Protein AF-A0A1G6H141-F1 (afdb_monomer)

Solvent-accessible surface area (backbone atoms only — not comparable to full-atom values): 16114 Å² total; per-residue (Å²): 116,76,71,64,59,60,69,76,68,76,70,90,87,82,76,88,84,85,77,74,58,66,67,58,55,52,52,52,53,50,49,52,52,52,53,50,53,52,50,52,51,52,53,52,51,52,50,52,50,53,44,48,54,51,50,50,53,52,52,52,52,51,50,38,50,51,52,29,52,49,34,51,51,55,53,47,53,57,47,52,53,50,53,54,53,63,71,52,74,77,84,78,87,72,47,73,64,60,56,50,51,53,53,48,53,54,48,52,37,53,48,48,35,53,52,29,50,53,55,49,55,70,71,45,81,55,79,48,71,53,41,37,52,45,51,52,50,53,49,49,45,50,48,35,55,71,64,76,77,47,77,60,49,73,63,55,57,51,52,48,52,55,44,48,54,49,42,51,50,53,51,49,50,47,54,73,62,50,53,74,64,56,60,46,47,69,53,49,54,56,51,51,52,50,51,53,50,52,50,48,49,65,74,48,59,89,57,73,97,48,73,66,60,58,55,51,51,53,52,52,51,60,51,53,52,54,50,54,58,50,52,57,64,56,66,77,62,77,88,76,76,80,66,58,60,68,50,52,53,52,49,54,50,54,42,56,77,68,67,44,61,67,58,46,57,70,65,60,40,58,68,60,53,51,56,50,69,75,71,111

Structure (mmCIF, N/CA/C/O backbone):
data_AF-A0A1G6H141-F1
#
_entry.id   AF-A0A1G6H141-F1
#
loop_
_atom_site.group_PDB
_atom_site.id
_atom_site.type_symbol
_atom_site.label_atom_id
_atom_site.label_alt_id
_atom_site.label_comp_id
_atom_site.label_asym_id
_atom_site.label_entity_id
_atom_site.label_seq_id
_atom_site.pdbx_PDB_ins_code
_atom_site.Cartn_x
_atom_site.Cartn_y
_atom_site.Cartn_z
_atom_site.occupancy
_atom_site.B_iso_or_equiv
_atom_site.auth_seq_id
_atom_site.auth_comp_id
_atom_site.auth_asym_id
_atom_site.auth_atom_id
_atom_site.pdbx_PDB_model_num
ATOM 1 N N . MET A 1 1 ? 53.352 -0.473 -18.093 1.00 44.44 1 MET A N 1
ATOM 2 C CA . MET A 1 1 ? 51.917 -0.162 -18.297 1.00 44.44 1 MET A CA 1
ATOM 3 C C . MET A 1 1 ? 51.711 1.178 -19.015 1.00 44.44 1 MET A C 1
ATOM 5 O O . MET A 1 1 ? 50.937 1.206 -19.956 1.00 44.44 1 MET A O 1
ATOM 9 N N . LEU A 1 2 ? 52.460 2.244 -18.687 1.00 38.25 2 LEU A N 1
ATOM 10 C CA . LEU A 1 2 ? 52.405 3.526 -19.423 1.00 38.25 2 LEU A CA 1
ATOM 11 C C . LEU A 1 2 ? 53.049 3.501 -20.831 1.00 38.25 2 LEU A C 1
ATOM 13 O O . LEU A 1 2 ? 52.582 4.207 -21.711 1.00 38.25 2 LEU A O 1
ATOM 17 N N . GLN A 1 3 ? 54.033 2.631 -21.094 1.00 45.44 3 GLN A N 1
ATOM 18 C CA . GLN A 1 3 ? 54.637 2.472 -22.434 1.00 45.44 3 GLN A CA 1
ATOM 19 C C . GLN A 1 3 ? 53.830 1.592 -23.410 1.00 45.44 3 GLN A C 1
ATOM 21 O O . GLN A 1 3 ? 54.098 1.590 -24.606 1.00 45.44 3 GLN A O 1
ATOM 26 N N . PHE A 1 4 ? 52.824 0.853 -22.928 1.00 44.19 4 PHE A N 1
ATOM 27 C CA . PHE A 1 4 ? 51.954 0.053 -23.806 1.00 44.19 4 PHE A CA 1
ATOM 28 C C . PHE A 1 4 ? 50.814 0.897 -24.402 1.00 44.19 4 PHE A C 1
ATOM 30 O O . PHE A 1 4 ? 50.264 0.554 -25.441 1.00 44.19 4 PHE A O 1
ATOM 37 N N . ILE A 1 5 ? 50.498 2.036 -23.773 1.00 49.84 5 ILE A N 1
ATOM 38 C CA . ILE A 1 5 ? 49.506 3.005 -24.260 1.00 49.84 5 ILE A CA 1
ATOM 39 C C . ILE A 1 5 ? 50.104 3.889 -25.367 1.00 49.84 5 ILE A C 1
ATOM 41 O O . ILE A 1 5 ? 49.394 4.255 -26.299 1.00 49.84 5 ILE A O 1
ATOM 45 N N . SER A 1 6 ? 51.413 4.167 -25.335 1.00 48.19 6 SER A N 1
ATOM 46 C CA . SER A 1 6 ? 52.086 4.946 -26.385 1.00 48.19 6 SER A CA 1
ATOM 47 C C . SER A 1 6 ? 52.204 4.199 -27.718 1.00 48.19 6 SER A C 1
ATOM 49 O O . SER A 1 6 ? 52.155 4.833 -28.764 1.00 48.19 6 SER A O 1
ATOM 51 N N . TYR A 1 7 ? 52.273 2.862 -27.713 1.00 49.44 7 TYR A N 1
ATOM 52 C CA . TYR A 1 7 ? 52.405 2.078 -28.951 1.00 49.44 7 TYR A CA 1
ATOM 53 C C . TYR A 1 7 ? 51.081 1.892 -29.718 1.00 49.44 7 TYR A C 1
ATOM 55 O O . TYR A 1 7 ? 51.088 1.516 -30.883 1.00 49.44 7 TYR A O 1
ATOM 63 N N . ILE A 1 8 ? 49.933 2.193 -29.098 1.00 52.34 8 ILE A N 1
ATOM 64 C CA . ILE A 1 8 ? 48.620 2.164 -29.771 1.00 52.34 8 ILE A CA 1
ATOM 65 C C . ILE A 1 8 ? 48.344 3.477 -30.539 1.00 52.34 8 ILE A C 1
ATOM 67 O O . ILE A 1 8 ? 47.420 3.532 -31.347 1.00 52.34 8 ILE A O 1
ATOM 71 N N . PHE A 1 9 ? 49.159 4.524 -30.346 1.00 53.06 9 PHE A N 1
ATOM 72 C CA . PHE A 1 9 ? 48.907 5.863 -30.897 1.00 53.06 9 PHE A CA 1
ATOM 73 C C . PHE A 1 9 ? 49.791 6.289 -32.078 1.00 53.06 9 PHE A C 1
ATOM 75 O O . PHE A 1 9 ? 49.537 7.344 -32.658 1.00 53.06 9 PHE A O 1
ATOM 82 N N . GLU A 1 10 ? 50.770 5.487 -32.494 1.00 47.84 10 GLU A N 1
ATOM 83 C CA . GLU A 1 10 ? 51.600 5.796 -33.666 1.00 47.84 10 GLU A CA 1
ATOM 84 C C . GLU A 1 10 ? 51.116 5.036 -34.908 1.00 47.84 10 GLU A C 1
ATOM 86 O O . GLU A 1 10 ? 51.712 4.055 -35.344 1.00 47.84 10 GLU A O 1
ATOM 91 N N . PHE A 1 11 ? 50.019 5.511 -35.506 1.00 50.19 11 PHE A N 1
ATOM 92 C CA . PHE A 1 11 ? 49.675 5.176 -36.891 1.00 50.19 11 PHE A CA 1
ATOM 93 C C . PHE A 1 11 ? 50.117 6.319 -37.815 1.00 50.19 11 PHE A C 1
ATOM 95 O O . PHE A 1 11 ? 49.723 7.466 -37.584 1.00 50.19 11 PHE A O 1
ATOM 102 N N . PRO A 1 12 ? 50.907 6.052 -38.871 1.00 48.53 12 PRO A N 1
ATOM 1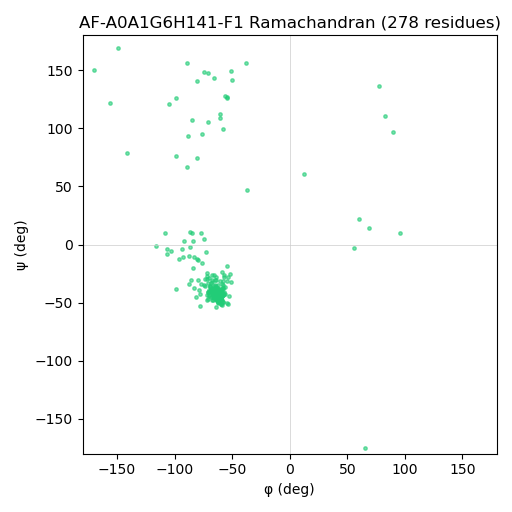03 C CA . PRO A 1 12 ? 51.323 7.086 -39.805 1.00 48.53 12 PRO A CA 1
ATOM 104 C C . PRO A 1 12 ? 50.125 7.521 -40.659 1.00 48.53 12 PRO A C 1
ATOM 106 O O . PRO A 1 12 ? 49.672 6.819 -41.562 1.00 48.53 12 PRO A O 1
ATOM 109 N N . VAL A 1 13 ? 49.606 8.707 -40.346 1.00 56.69 13 VAL A N 1
ATOM 110 C CA . VAL A 1 13 ? 48.572 9.426 -41.095 1.00 56.69 13 VAL A CA 1
ATOM 111 C C . VAL A 1 13 ? 49.219 10.039 -42.330 1.00 56.69 13 VAL A C 1
ATOM 113 O O . VAL A 1 13 ? 49.773 11.125 -42.241 1.00 56.69 13 VAL A O 1
ATOM 116 N N . ASN A 1 14 ? 49.160 9.368 -43.479 1.00 52.09 14 ASN A N 1
ATOM 117 C CA . ASN A 1 14 ? 49.540 9.977 -44.756 1.00 52.09 14 ASN A CA 1
ATOM 118 C C . ASN A 1 14 ? 48.601 9.536 -45.890 1.00 52.09 14 ASN A C 1
ATOM 120 O O . ASN A 1 14 ? 48.944 8.697 -46.716 1.00 52.09 14 ASN A O 1
ATOM 124 N N . SER A 1 15 ? 47.421 10.159 -45.947 1.00 53.12 15 SER A N 1
ATOM 125 C CA . SER A 1 15 ? 46.713 10.457 -47.201 1.00 53.12 15 SER A CA 1
ATOM 126 C C . SER A 1 15 ? 45.762 11.646 -46.973 1.00 53.12 15 SER A C 1
ATOM 128 O O . SER A 1 15 ? 44.906 11.567 -46.084 1.00 53.12 15 SER A O 1
ATOM 130 N N . PRO A 1 16 ? 45.899 12.759 -47.717 1.00 56.47 16 PRO A N 1
ATOM 131 C CA . PRO A 1 16 ? 45.077 13.944 -47.530 1.00 56.47 16 PRO A CA 1
ATOM 132 C C . PRO A 1 16 ? 43.715 13.771 -48.212 1.00 56.47 16 PRO A C 1
ATOM 134 O O . PRO A 1 16 ? 43.624 13.271 -49.329 1.00 56.47 16 PRO A O 1
ATOM 137 N N . SER A 1 17 ? 42.678 14.264 -47.536 1.00 57.44 17 SER A N 1
ATOM 138 C CA . SER A 1 17 ? 41.251 14.274 -47.893 1.00 57.44 17 SER A CA 1
ATOM 139 C C . SER A 1 17 ? 40.459 12.988 -47.581 1.00 57.44 17 SER A C 1
ATOM 141 O O . SER A 1 17 ? 40.594 11.960 -48.230 1.00 57.44 17 SER A O 1
ATOM 143 N N . SER A 1 18 ? 39.565 13.115 -46.588 1.00 56.81 18 SER A N 1
ATOM 144 C CA . SER A 1 18 ? 38.410 12.254 -46.247 1.00 56.81 18 SER A CA 1
ATOM 145 C C . SER A 1 18 ? 38.517 11.146 -45.182 1.00 56.81 18 SER A C 1
ATOM 147 O O . SER A 1 18 ? 37.537 10.440 -44.966 1.00 56.81 18 SER A O 1
ATOM 149 N N . ASN A 1 19 ? 39.594 11.059 -44.395 1.00 57.06 19 ASN A N 1
ATOM 150 C CA . ASN A 1 19 ? 39.622 10.147 -43.240 1.00 57.06 19 ASN A CA 1
ATOM 151 C C . ASN A 1 19 ? 39.062 10.829 -41.984 1.00 57.06 19 ASN A C 1
ATOM 153 O O . ASN A 1 19 ? 39.793 11.497 -41.251 1.00 57.06 19 ASN A O 1
ATOM 157 N N . ILE A 1 20 ? 37.765 10.657 -41.713 1.00 64.38 20 ILE A N 1
ATOM 158 C CA . ILE A 1 20 ? 37.239 10.882 -40.358 1.00 64.38 20 ILE A CA 1
ATOM 159 C C . ILE A 1 20 ? 38.074 9.997 -39.414 1.00 64.38 20 ILE A C 1
ATOM 161 O O . ILE A 1 20 ? 38.194 8.799 -39.686 1.00 64.38 20 ILE A O 1
ATOM 165 N N . PRO A 1 21 ? 38.672 10.527 -38.327 1.00 78.31 21 PRO A N 1
ATOM 166 C CA . PRO A 1 21 ? 39.444 9.703 -37.409 1.00 78.31 21 PRO A CA 1
ATOM 167 C C . PRO A 1 21 ? 38.517 8.640 -36.820 1.00 78.31 21 PRO A C 1
ATOM 169 O O . PRO A 1 21 ? 37.608 8.964 -36.059 1.00 78.31 21 PRO A O 1
ATOM 172 N N . TRP A 1 22 ? 38.730 7.368 -37.157 1.00 71.94 22 TRP A N 1
ATOM 173 C CA . TRP A 1 22 ? 37.923 6.247 -36.655 1.00 71.94 22 TRP A CA 1
ATOM 174 C C . TRP A 1 22 ? 37.834 6.219 -35.121 1.00 71.94 22 TRP A C 1
ATOM 176 O O . TRP A 1 22 ? 36.825 5.807 -34.554 1.00 71.94 22 TRP A O 1
ATOM 186 N N . VAL A 1 23 ? 38.856 6.758 -34.451 1.00 76.81 23 VAL A N 1
ATOM 187 C CA . VAL A 1 23 ? 38.893 6.990 -33.000 1.00 76.81 23 VAL A CA 1
ATOM 188 C C . VAL A 1 23 ? 37.760 7.916 -32.534 1.00 76.81 23 VAL A C 1
ATOM 190 O O . VAL A 1 23 ? 37.111 7.631 -31.529 1.00 76.81 23 VAL A O 1
ATOM 193 N N . ALA A 1 24 ? 37.475 8.994 -33.270 1.00 79.25 24 ALA A N 1
ATOM 194 C CA . ALA A 1 24 ? 36.392 9.920 -32.946 1.00 79.25 24 ALA A CA 1
ATOM 195 C C . ALA A 1 24 ? 35.018 9.251 -33.102 1.00 79.25 24 ALA A C 1
ATOM 197 O O . ALA A 1 24 ? 34.151 9.420 -32.247 1.00 79.25 24 ALA A O 1
ATOM 198 N N . VAL A 1 25 ? 34.840 8.431 -34.144 1.00 75.69 25 VAL A N 1
ATOM 199 C CA . VAL A 1 25 ? 33.607 7.652 -34.350 1.00 75.69 25 VAL A CA 1
ATOM 200 C C . VAL A 1 25 ? 33.402 6.659 -33.203 1.00 75.69 25 VAL A C 1
ATOM 202 O O . VAL A 1 25 ? 32.319 6.611 -32.621 1.00 75.69 25 VAL A O 1
ATOM 205 N N . GLY A 1 26 ? 34.451 5.928 -32.813 1.00 76.06 26 GLY A N 1
ATOM 206 C CA . GLY A 1 26 ? 34.404 5.005 -31.678 1.00 76.06 26 GLY A CA 1
ATOM 207 C C . GLY A 1 26 ? 34.037 5.694 -30.359 1.00 76.06 26 GLY A C 1
ATOM 208 O O . GLY A 1 26 ? 33.193 5.192 -29.617 1.00 76.06 26 GLY A O 1
ATOM 209 N N . ALA A 1 27 ? 34.603 6.875 -30.093 1.00 83.50 27 ALA A N 1
ATOM 210 C CA . ALA A 1 27 ? 34.290 7.660 -28.899 1.00 83.50 27 ALA A CA 1
ATOM 211 C C . ALA A 1 27 ? 32.825 8.131 -28.868 1.00 83.50 27 ALA A C 1
ATOM 213 O O . ALA A 1 27 ? 32.175 8.048 -27.825 1.00 83.50 27 ALA A O 1
ATOM 214 N N . ILE A 1 28 ? 32.280 8.572 -30.008 1.00 80.06 28 ILE A N 1
ATOM 215 C CA . ILE A 1 28 ? 30.872 8.982 -30.124 1.00 80.06 28 ILE A CA 1
ATOM 216 C C . ILE A 1 28 ? 29.942 7.792 -29.865 1.00 80.06 28 ILE A C 1
ATOM 218 O O . ILE A 1 28 ? 28.994 7.909 -29.088 1.00 80.06 28 ILE A O 1
ATOM 222 N N . VAL A 1 29 ? 30.228 6.631 -30.462 1.00 76.12 29 VAL A N 1
ATOM 223 C CA . VAL A 1 29 ? 29.433 5.411 -30.252 1.00 76.12 29 VAL A CA 1
ATOM 224 C C . VAL A 1 29 ? 29.466 4.988 -28.782 1.00 76.12 29 VAL A C 1
ATOM 226 O O . VAL A 1 29 ? 28.413 4.736 -28.193 1.00 76.12 29 VAL A O 1
ATOM 229 N N . ALA A 1 30 ? 30.646 4.976 -28.157 1.00 79.62 30 ALA A N 1
ATOM 230 C CA . ALA A 1 30 ? 30.786 4.658 -26.738 1.00 79.62 30 ALA A CA 1
ATOM 231 C C . ALA A 1 30 ? 30.002 5.636 -25.843 1.00 79.62 30 ALA A C 1
ATOM 233 O O . ALA A 1 30 ? 29.320 5.203 -24.913 1.00 79.62 30 ALA A O 1
ATOM 234 N N . ALA A 1 31 ? 30.033 6.937 -26.151 1.00 84.56 31 ALA A N 1
ATOM 235 C CA . ALA A 1 31 ? 29.277 7.951 -25.419 1.00 84.56 31 ALA A CA 1
ATOM 236 C C . ALA A 1 31 ? 27.756 7.744 -25.533 1.00 84.56 31 ALA A C 1
ATOM 238 O O . ALA A 1 31 ? 27.049 7.854 -24.532 1.00 84.56 31 ALA A O 1
ATOM 239 N N . ILE A 1 32 ? 27.246 7.384 -26.717 1.00 78.44 32 ILE A N 1
ATOM 240 C CA . ILE A 1 32 ? 25.819 7.085 -26.929 1.00 78.44 32 ILE A CA 1
ATOM 241 C C . ILE A 1 32 ? 25.393 5.847 -26.129 1.00 78.44 32 ILE A C 1
ATOM 243 O O . ILE A 1 32 ? 24.333 5.851 -25.495 1.00 78.44 32 ILE A O 1
ATOM 247 N N . ILE A 1 33 ? 26.221 4.798 -26.115 1.00 78.75 33 ILE A N 1
ATOM 248 C CA . ILE A 1 33 ? 25.964 3.588 -25.321 1.00 78.75 33 ILE A CA 1
ATOM 249 C C . ILE A 1 33 ? 25.927 3.937 -23.830 1.00 78.75 33 ILE A C 1
ATOM 251 O O . ILE A 1 33 ? 24.962 3.597 -23.145 1.00 78.75 33 ILE A O 1
ATOM 255 N N . ALA A 1 34 ? 26.932 4.666 -23.336 1.00 83.44 34 ALA A N 1
ATOM 256 C CA . ALA A 1 34 ? 27.000 5.092 -21.941 1.00 83.44 34 ALA A CA 1
ATOM 257 C C . ALA A 1 34 ? 25.786 5.950 -21.541 1.00 83.44 34 ALA A C 1
ATOM 259 O O . ALA A 1 34 ? 25.165 5.694 -20.509 1.00 83.44 34 ALA A O 1
ATOM 260 N N . ALA A 1 35 ? 25.389 6.908 -22.386 1.00 81.94 35 ALA A N 1
ATOM 261 C CA . ALA A 1 35 ? 24.204 7.736 -22.169 1.00 81.94 35 ALA A CA 1
ATOM 262 C C . ALA A 1 35 ? 22.914 6.899 -22.124 1.00 81.94 35 ALA A C 1
ATOM 264 O O . ALA A 1 35 ? 22.051 7.131 -21.276 1.00 81.94 35 ALA A O 1
ATOM 265 N N . THR A 1 36 ? 22.799 5.884 -22.985 1.00 76.88 36 THR A N 1
ATOM 266 C CA . THR A 1 36 ? 21.641 4.978 -23.007 1.00 76.88 36 THR A CA 1
ATOM 267 C C . THR A 1 36 ? 21.558 4.145 -21.727 1.00 76.88 36 THR A C 1
ATOM 269 O O . THR A 1 36 ? 20.489 4.044 -21.123 1.00 76.88 36 THR A O 1
ATOM 272 N N . ILE A 1 37 ? 22.685 3.593 -21.266 1.00 80.50 37 ILE A N 1
ATOM 273 C CA . ILE A 1 37 ? 22.755 2.828 -20.011 1.00 80.50 37 ILE A CA 1
ATOM 274 C C . ILE A 1 37 ? 22.401 3.717 -18.810 1.00 80.50 37 ILE A C 1
ATOM 276 O O . ILE A 1 37 ? 21.625 3.303 -17.942 1.00 80.50 37 ILE A O 1
ATOM 280 N N . ALA A 1 38 ? 22.923 4.946 -18.770 1.00 86.50 38 ALA A N 1
ATOM 281 C CA . ALA A 1 38 ? 22.611 5.911 -17.719 1.00 86.50 38 ALA A CA 1
ATOM 282 C C . ALA A 1 38 ? 21.113 6.254 -17.696 1.00 86.50 38 ALA A C 1
ATOM 284 O O . ALA A 1 38 ? 20.488 6.242 -16.634 1.00 86.50 38 ALA A O 1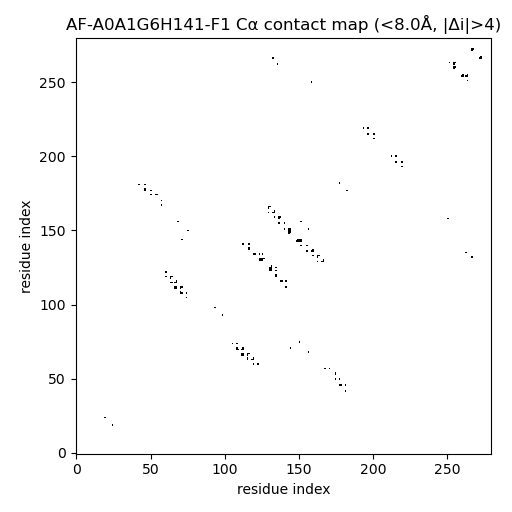
ATOM 285 N N . PHE A 1 39 ? 20.510 6.476 -18.867 1.00 81.00 39 PHE A N 1
ATOM 286 C CA . PHE A 1 39 ? 19.079 6.747 -18.990 1.00 81.00 39 PHE A CA 1
ATOM 287 C C . PHE A 1 39 ? 18.218 5.575 -18.500 1.00 81.00 39 PHE A C 1
ATOM 289 O O . PHE A 1 39 ? 17.290 5.779 -17.716 1.00 81.00 39 PHE A O 1
ATOM 296 N N . ILE A 1 40 ? 18.541 4.339 -18.899 1.00 79.50 40 ILE A N 1
ATOM 297 C CA . ILE A 1 40 ? 17.826 3.139 -18.433 1.00 79.50 40 ILE A CA 1
ATOM 298 C C . ILE A 1 40 ? 17.924 3.023 -16.911 1.00 79.50 40 ILE A C 1
ATOM 300 O O . ILE A 1 40 ? 16.905 2.842 -16.245 1.00 79.50 40 ILE A O 1
ATOM 304 N N . THR A 1 41 ? 19.127 3.181 -16.354 1.00 82.00 41 THR A N 1
ATOM 305 C CA . THR A 1 41 ? 19.358 3.119 -14.904 1.00 82.00 41 THR A CA 1
ATOM 306 C C . THR A 1 41 ? 18.530 4.171 -14.164 1.00 82.00 41 THR A C 1
ATOM 308 O O . THR A 1 41 ? 17.890 3.853 -13.160 1.00 82.00 41 THR A O 1
ATOM 311 N N . MET A 1 42 ? 18.465 5.401 -14.682 1.00 85.19 42 MET A N 1
ATOM 312 C CA . MET A 1 42 ? 17.662 6.481 -14.103 1.00 85.19 42 MET A CA 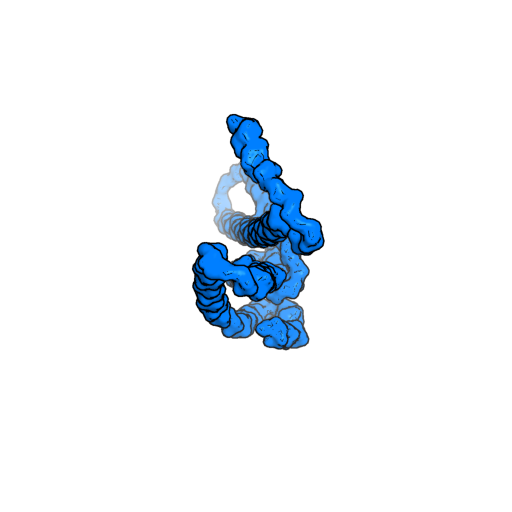1
ATOM 313 C C . MET A 1 42 ? 16.166 6.143 -14.104 1.00 85.19 42 MET A C 1
ATOM 315 O O . MET A 1 42 ? 15.497 6.295 -13.080 1.00 85.19 42 MET A O 1
ATOM 319 N N . VAL A 1 43 ? 15.638 5.651 -15.230 1.00 81.25 43 VAL A N 1
ATOM 320 C CA . VAL A 1 43 ? 14.226 5.254 -15.351 1.00 81.25 43 VAL A CA 1
ATOM 321 C C . VAL A 1 43 ? 13.897 4.112 -14.390 1.00 81.25 43 VAL A C 1
ATOM 323 O O . VAL A 1 43 ? 12.905 4.192 -13.670 1.00 81.25 43 VAL A O 1
ATOM 326 N N . VAL A 1 44 ? 14.740 3.077 -14.331 1.00 79.12 44 VAL A N 1
ATOM 327 C CA . VAL A 1 44 ? 14.554 1.934 -13.422 1.00 79.12 44 VAL A CA 1
ATOM 328 C C . VAL A 1 44 ? 14.589 2.382 -11.964 1.00 79.12 44 VAL A C 1
ATOM 330 O O . VAL A 1 44 ? 13.726 1.986 -11.183 1.00 79.12 44 VAL A O 1
ATOM 333 N N . THR A 1 45 ? 15.543 3.241 -11.601 1.00 83.69 45 THR A N 1
ATOM 334 C CA . THR A 1 45 ? 15.666 3.771 -10.236 1.00 83.69 45 THR A CA 1
ATOM 335 C C . THR A 1 45 ? 14.414 4.540 -9.838 1.00 83.69 45 THR A C 1
ATOM 337 O O . THR A 1 45 ? 13.847 4.279 -8.779 1.00 83.69 45 THR A O 1
ATOM 340 N N . LYS A 1 46 ? 13.928 5.425 -10.718 1.00 85.94 46 LYS A N 1
ATOM 341 C CA . LYS A 1 46 ? 12.700 6.185 -10.480 1.00 85.94 46 LYS A CA 1
ATOM 342 C C . LYS A 1 46 ? 11.500 5.260 -10.250 1.00 85.94 46 LYS A C 1
ATOM 344 O O . LYS A 1 46 ? 10.773 5.447 -9.279 1.00 85.94 46 LYS A O 1
ATOM 349 N N . GLU A 1 47 ? 11.289 4.268 -11.115 1.00 82.25 47 GLU A N 1
ATOM 350 C CA . GLU A 1 47 ? 10.153 3.340 -10.992 1.00 82.25 47 GLU A CA 1
ATOM 351 C C . GLU A 1 47 ? 10.239 2.481 -9.730 1.00 82.25 47 GLU A C 1
ATOM 353 O O . GLU A 1 47 ? 9.228 2.274 -9.059 1.00 82.25 47 GLU A O 1
ATOM 358 N N . ASN A 1 48 ? 11.441 2.023 -9.368 1.00 82.50 48 ASN A N 1
ATOM 359 C CA . ASN A 1 48 ? 11.652 1.280 -8.132 1.00 82.50 48 ASN A CA 1
ATOM 360 C C . ASN A 1 48 ? 11.273 2.133 -6.913 1.00 82.50 48 ASN A C 1
ATOM 362 O O . ASN A 1 48 ? 10.501 1.682 -6.069 1.00 82.50 48 ASN A O 1
ATOM 366 N N . SER A 1 49 ? 11.722 3.390 -6.863 1.00 86.06 49 SER A N 1
ATOM 367 C CA . SER A 1 49 ? 11.347 4.317 -5.793 1.00 86.06 49 SER A CA 1
ATOM 368 C C . SER A 1 49 ? 9.837 4.573 -5.754 1.00 86.06 49 SER A C 1
ATOM 370 O O . SER A 1 49 ? 9.235 4.474 -4.690 1.00 86.06 49 SER A O 1
ATOM 372 N N . VAL A 1 50 ? 9.184 4.830 -6.895 1.00 86.44 50 VAL A N 1
ATOM 373 C CA . VAL A 1 50 ? 7.720 5.028 -6.952 1.00 86.44 50 VAL A CA 1
ATOM 374 C C . VAL A 1 50 ? 6.964 3.785 -6.477 1.00 86.44 50 VAL A C 1
ATOM 376 O O . VAL A 1 50 ? 5.997 3.901 -5.721 1.00 86.44 50 VAL A O 1
ATOM 379 N N . SER A 1 51 ? 7.402 2.591 -6.881 1.00 84.31 51 SER A N 1
ATOM 380 C CA . SER A 1 51 ? 6.818 1.331 -6.420 1.00 84.31 51 SER A CA 1
ATOM 381 C C . SER A 1 51 ? 6.982 1.158 -4.908 1.00 84.31 51 SER A C 1
ATOM 383 O O . SER A 1 51 ? 6.017 0.795 -4.238 1.00 84.31 51 SER A O 1
ATOM 385 N N . GLN A 1 52 ? 8.161 1.464 -4.358 1.00 87.00 52 GLN A N 1
ATOM 386 C CA . GLN A 1 52 ? 8.413 1.428 -2.913 1.00 87.00 52 GLN A CA 1
ATOM 387 C C . GLN A 1 52 ? 7.522 2.418 -2.157 1.00 87.00 52 GLN A C 1
ATOM 389 O O . GLN A 1 52 ? 6.880 2.025 -1.189 1.00 87.00 52 GLN A O 1
ATOM 394 N N . PHE A 1 53 ? 7.382 3.661 -2.632 1.00 90.19 53 PHE A N 1
ATOM 395 C CA . PHE A 1 53 ? 6.479 4.638 -2.014 1.00 90.19 53 PHE A CA 1
ATOM 396 C C . PHE A 1 53 ? 5.027 4.150 -1.988 1.00 90.19 53 PHE A C 1
ATOM 398 O O . PHE A 1 53 ? 4.340 4.308 -0.982 1.00 90.19 53 PHE A O 1
ATOM 405 N N . ARG A 1 54 ? 4.555 3.507 -3.064 1.00 87.38 54 ARG A N 1
ATOM 406 C CA . ARG A 1 54 ? 3.199 2.935 -3.110 1.00 87.38 54 ARG A CA 1
ATOM 407 C C . ARG A 1 54 ? 3.033 1.742 -2.175 1.00 87.38 54 ARG A C 1
ATOM 409 O O . ARG A 1 54 ? 1.988 1.617 -1.546 1.00 87.38 54 ARG A O 1
ATOM 416 N N . GLN A 1 55 ? 4.033 0.869 -2.089 1.00 87.50 55 GLN A N 1
ATOM 417 C CA . GLN A 1 55 ? 4.014 -0.264 -1.163 1.00 87.50 55 GLN A CA 1
ATOM 418 C C . GLN A 1 55 ? 4.026 0.208 0.292 1.00 87.50 55 GLN A C 1
ATOM 420 O O . GLN A 1 55 ? 3.240 -0.297 1.087 1.00 87.50 55 GLN A O 1
ATOM 425 N N . ASN A 1 56 ? 4.837 1.216 0.617 1.00 93.50 56 ASN A N 1
ATOM 426 C CA . ASN A 1 56 ? 4.855 1.834 1.941 1.00 93.50 56 ASN A CA 1
ATOM 427 C C . ASN A 1 56 ? 3.494 2.451 2.269 1.00 93.50 56 ASN A C 1
ATOM 429 O O . ASN A 1 56 ? 2.916 2.108 3.291 1.00 93.50 56 ASN A O 1
ATOM 433 N N . TRP A 1 57 ? 2.916 3.239 1.357 1.00 93.06 57 TRP A N 1
ATOM 434 C CA . TRP A 1 57 ? 1.570 3.791 1.542 1.00 93.06 57 TRP A CA 1
ATOM 435 C C . TRP A 1 57 ? 0.505 2.697 1.763 1.00 93.06 57 TRP A C 1
ATOM 437 O O . TRP A 1 57 ? -0.317 2.827 2.667 1.00 93.06 57 TRP A O 1
ATOM 447 N N . ILE A 1 58 ? 0.542 1.589 1.004 1.00 90.00 58 ILE A N 1
ATOM 448 C CA . ILE A 1 58 ? -0.348 0.427 1.210 1.00 90.00 58 ILE A CA 1
ATOM 449 C C . ILE A 1 58 ? -0.160 -0.179 2.606 1.00 90.00 58 ILE A C 1
ATOM 451 O O . ILE A 1 58 ? -1.145 -0.493 3.278 1.00 90.00 58 ILE A O 1
ATOM 455 N N . ASN A 1 59 ? 1.091 -0.395 3.017 1.00 92.81 59 ASN A N 1
ATOM 456 C CA . ASN A 1 59 ? 1.414 -1.033 4.289 1.00 92.81 59 ASN A CA 1
ATOM 457 C C . ASN A 1 59 ? 0.965 -0.162 5.462 1.00 92.81 59 ASN A C 1
ATOM 459 O O . ASN A 1 59 ? 0.276 -0.657 6.348 1.00 92.81 59 ASN A O 1
ATOM 463 N N . GLU A 1 60 ? 1.262 1.133 5.412 1.00 95.12 60 GLU A N 1
ATOM 464 C CA . GLU A 1 60 ? 0.839 2.085 6.432 1.00 95.12 60 GLU A CA 1
ATOM 465 C C . GLU A 1 60 ? -0.690 2.221 6.493 1.00 95.12 60 GLU A C 1
ATOM 467 O O . GLU A 1 60 ? -1.255 2.306 7.578 1.00 95.12 60 GLU A O 1
ATOM 472 N N . LEU A 1 61 ? -1.386 2.227 5.347 1.00 93.88 61 LEU A N 1
ATOM 473 C CA . LEU A 1 61 ? -2.853 2.251 5.322 1.00 93.88 61 LEU A CA 1
ATOM 474 C C . LEU A 1 61 ? -3.442 0.985 5.959 1.00 93.88 61 LEU A C 1
ATOM 476 O O . LEU A 1 61 ? -4.412 1.060 6.712 1.00 93.88 61 LEU A O 1
ATOM 480 N N . ARG A 1 62 ? -2.863 -0.186 5.663 1.00 92.69 62 ARG A N 1
ATOM 481 C CA . A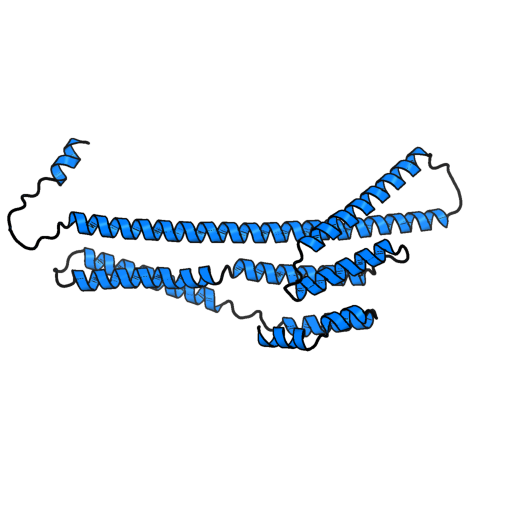RG A 1 62 ? -3.291 -1.457 6.259 1.00 92.69 62 ARG A CA 1
ATOM 482 C C . ARG A 1 62 ? -3.078 -1.456 7.770 1.00 92.69 62 ARG A C 1
ATOM 484 O O . ARG A 1 62 ? -3.953 -1.921 8.493 1.00 92.69 62 ARG A O 1
ATOM 491 N N . GLU A 1 63 ? -1.937 -0.957 8.227 1.00 95.44 63 GLU A N 1
ATOM 492 C CA . GLU A 1 63 ? -1.605 -0.862 9.646 1.00 95.44 63 GLU A CA 1
ATOM 493 C C . GLU A 1 63 ? -2.552 0.087 10.386 1.00 95.44 63 GLU A C 1
ATOM 495 O O . GLU A 1 63 ? -3.138 -0.304 11.395 1.00 95.44 63 GLU A O 1
ATOM 500 N N . ASP A 1 64 ? -2.793 1.285 9.848 1.00 95.44 64 ASP A N 1
ATOM 501 C CA . ASP A 1 64 ? -3.708 2.245 10.468 1.00 95.44 64 ASP A CA 1
ATOM 502 C C . ASP A 1 64 ? -5.136 1.693 10.564 1.00 95.44 64 ASP A C 1
ATOM 504 O O . ASP A 1 64 ? -5.774 1.832 11.607 1.00 95.44 64 ASP A O 1
ATOM 508 N N . ILE A 1 65 ? -5.634 1.014 9.521 1.00 93.31 65 ILE A N 1
ATOM 509 C CA . ILE A 1 65 ? -6.971 0.402 9.555 1.00 93.31 65 ILE A CA 1
ATOM 510 C C . ILE A 1 65 ? -7.019 -0.778 10.530 1.00 93.31 65 ILE A C 1
ATOM 512 O O . ILE A 1 65 ? -8.009 -0.933 11.241 1.00 93.31 65 ILE A O 1
ATOM 516 N N . ALA A 1 66 ? -5.967 -1.596 10.610 1.00 93.12 66 ALA A N 1
ATOM 517 C CA . ALA A 1 66 ? -5.911 -2.695 11.570 1.00 93.12 66 ALA A CA 1
ATOM 518 C C . ALA A 1 66 ? -5.963 -2.181 13.017 1.00 93.12 66 ALA A C 1
ATOM 520 O O . ALA A 1 66 ? -6.732 -2.713 13.816 1.00 93.12 66 ALA A O 1
ATOM 521 N N . ILE A 1 67 ? -5.203 -1.124 13.334 1.00 94.25 67 ILE A N 1
ATOM 522 C CA . ILE A 1 67 ? -5.214 -0.478 14.656 1.00 94.25 67 ILE A CA 1
ATOM 523 C C . ILE A 1 67 ? -6.566 0.194 14.924 1.00 94.25 67 ILE A C 1
ATOM 525 O O . ILE A 1 67 ? -7.081 0.109 16.038 1.00 94.25 67 ILE A O 1
ATOM 529 N N . PHE A 1 68 ? -7.166 0.836 13.920 1.00 93.88 68 PHE A N 1
ATOM 530 C CA . PHE A 1 68 ? -8.496 1.435 14.033 1.00 93.88 68 PHE A CA 1
ATOM 531 C C . PHE A 1 68 ? -9.557 0.381 14.383 1.00 93.88 68 PHE A C 1
ATOM 533 O O . PHE A 1 68 ? -10.281 0.536 15.365 1.00 93.88 68 PHE A O 1
ATOM 540 N N . ILE A 1 69 ? -9.602 -0.726 13.635 1.00 91.06 69 ILE A N 1
ATOM 541 C CA . ILE A 1 69 ? -10.546 -1.829 13.865 1.00 91.06 69 ILE A CA 1
ATOM 542 C C . ILE A 1 69 ? -10.304 -2.479 15.230 1.00 91.06 69 ILE A C 1
ATOM 544 O O . ILE A 1 69 ? -11.257 -2.696 15.977 1.00 91.06 69 ILE A O 1
ATOM 548 N N . SER A 1 70 ? -9.049 -2.784 15.580 1.00 92.12 70 SER A N 1
ATOM 549 C CA . SER A 1 70 ? -8.737 -3.442 16.853 1.00 92.12 70 SER A CA 1
ATOM 550 C C . SER A 1 70 ? -9.055 -2.555 18.053 1.00 92.12 70 SER A C 1
ATOM 552 O O . SER A 1 70 ? -9.611 -3.048 19.028 1.00 92.12 70 SER A O 1
ATOM 554 N N . SER A 1 71 ? -8.784 -1.248 17.972 1.00 91.56 71 SER A N 1
ATOM 555 C CA . SER A 1 71 ? -9.085 -0.306 19.055 1.00 91.56 71 SER A CA 1
ATOM 556 C C . SER A 1 71 ? -10.590 -0.163 19.282 1.00 91.56 71 SER A C 1
ATOM 558 O O . SER A 1 71 ? -11.024 -0.040 20.425 1.00 91.56 71 SER A O 1
ATOM 560 N N . ILE A 1 72 ? -11.389 -0.208 18.210 1.00 89.31 72 ILE A N 1
ATOM 561 C CA . ILE A 1 72 ? -12.853 -0.216 18.310 1.00 89.31 72 ILE A CA 1
ATOM 562 C C . ILE A 1 72 ? -13.343 -1.506 18.967 1.00 89.31 72 ILE A C 1
ATOM 564 O O . ILE A 1 72 ? -14.137 -1.423 19.898 1.00 89.31 72 ILE A O 1
ATOM 568 N N . ASN A 1 73 ? -12.853 -2.668 18.524 1.00 88.19 73 ASN A N 1
ATOM 569 C CA . ASN A 1 73 ? -13.264 -3.958 19.086 1.00 88.19 73 ASN A CA 1
ATOM 570 C C . ASN A 1 73 ? -12.880 -4.083 20.566 1.00 88.19 73 ASN A C 1
ATOM 572 O O . ASN A 1 73 ? -13.717 -4.435 21.379 1.00 88.19 73 ASN A O 1
ATOM 576 N N . LEU A 1 74 ? -11.652 -3.709 20.942 1.00 89.44 74 LEU A N 1
ATOM 577 C CA . LEU A 1 74 ? -11.223 -3.730 22.345 1.00 89.44 74 LEU A CA 1
ATOM 578 C C . LEU A 1 74 ? -12.067 -2.796 23.214 1.00 89.44 74 LEU A C 1
ATOM 580 O O . LEU A 1 74 ? -12.382 -3.110 24.357 1.00 89.44 74 LEU A O 1
ATOM 584 N N . LEU A 1 75 ? -12.431 -1.626 22.687 1.00 87.31 75 LEU A N 1
ATOM 585 C CA . LEU A 1 75 ? -13.300 -0.715 23.419 1.00 87.31 75 LEU A CA 1
ATOM 586 C C . LEU A 1 75 ? -14.723 -1.268 23.555 1.00 87.31 75 LEU A C 1
ATOM 588 O O . LEU A 1 75 ? -15.378 -0.970 24.552 1.00 87.31 75 LEU A O 1
ATOM 592 N N . ASP A 1 76 ? -15.198 -2.014 22.561 1.00 84.75 76 ASP A N 1
ATOM 593 C CA . ASP A 1 76 ? -16.471 -2.723 22.621 1.00 84.75 76 ASP A CA 1
ATOM 594 C C . ASP A 1 76 ? -16.452 -3.798 23.717 1.00 84.75 76 ASP A C 1
ATOM 596 O O . ASP A 1 76 ? -17.247 -3.728 24.655 1.00 84.75 76 ASP A O 1
ATOM 600 N N . ASP A 1 77 ? -15.455 -4.684 23.688 1.00 86.31 77 ASP A N 1
ATOM 601 C CA . ASP A 1 77 ? -15.268 -5.741 24.688 1.00 86.31 77 ASP A CA 1
ATOM 602 C C . ASP A 1 77 ? -15.263 -5.153 26.118 1.00 86.31 77 ASP A C 1
ATOM 604 O O . ASP A 1 77 ? -15.978 -5.617 27.007 1.00 86.31 77 ASP A O 1
ATOM 608 N N . LEU A 1 78 ? -14.556 -4.033 26.327 1.00 85.50 78 LEU A N 1
ATOM 609 C CA . LEU A 1 78 ? -14.513 -3.330 27.617 1.00 85.50 78 LEU A CA 1
ATOM 610 C C . LEU A 1 78 ? -15.854 -2.711 28.052 1.00 85.50 78 LEU A C 1
ATOM 612 O O . LEU A 1 78 ? -16.052 -2.471 29.247 1.00 85.50 78 LEU A O 1
ATOM 616 N N . LYS A 1 79 ? -16.748 -2.368 27.118 1.00 84.06 79 LYS A N 1
ATOM 617 C CA . LYS A 1 79 ? -18.105 -1.893 27.444 1.00 84.06 79 LYS A CA 1
ATOM 618 C C . LYS A 1 79 ? -19.013 -3.060 27.799 1.00 84.06 79 LYS A C 1
ATOM 620 O O . LYS A 1 79 ? -19.836 -2.920 28.703 1.00 84.06 79 LYS A O 1
ATOM 625 N N . GLU A 1 80 ? -18.890 -4.180 27.092 1.00 83.44 80 GLU A N 1
ATOM 626 C CA . GLU A 1 80 ? -19.662 -5.383 27.388 1.00 83.44 80 GLU A CA 1
ATOM 627 C C . GLU A 1 80 ? -19.312 -5.911 28.786 1.00 83.44 80 GLU A C 1
ATOM 629 O O . GLU A 1 80 ? -20.209 -6.149 29.598 1.00 83.44 80 GLU A O 1
ATOM 634 N N . GLU A 1 81 ? -18.019 -5.963 29.123 1.00 82.56 81 GLU A N 1
ATOM 635 C CA . GLU A 1 81 ? -17.545 -6.309 30.467 1.00 82.56 81 GLU A CA 1
ATOM 636 C C . GLU A 1 81 ? -18.108 -5.368 31.547 1.00 82.56 81 GLU A C 1
ATOM 638 O O . GLU A 1 81 ? -18.570 -5.834 32.591 1.00 82.56 81 GLU A O 1
ATOM 643 N N . GLU A 1 82 ? -18.132 -4.050 31.306 1.00 79.75 82 GLU A N 1
ATOM 644 C CA . GLU A 1 82 ? -18.745 -3.082 32.230 1.00 79.75 82 GLU A CA 1
ATOM 645 C C . GLU A 1 82 ? -20.242 -3.337 32.433 1.00 79.75 82 GLU A C 1
ATOM 647 O O . GLU A 1 82 ? -20.737 -3.245 33.558 1.00 79.75 82 GLU A O 1
ATOM 652 N N . GLN A 1 83 ? -20.979 -3.638 31.361 1.00 80.94 83 GLN A N 1
ATOM 653 C CA . GLN A 1 83 ? -22.416 -3.906 31.435 1.00 80.94 83 GLN A CA 1
ATOM 654 C C . GLN A 1 83 ? -22.707 -5.200 32.200 1.00 80.94 83 GLN A C 1
ATOM 656 O O . GLN A 1 83 ? -23.597 -5.216 33.054 1.00 80.94 83 GLN A O 1
ATOM 661 N N . GLN A 1 84 ? -21.934 -6.259 31.950 1.00 81.00 84 GLN A N 1
ATOM 662 C CA . GLN A 1 84 ? -22.051 -7.531 32.667 1.00 81.00 84 GLN A CA 1
ATOM 663 C C . GLN A 1 84 ? -21.726 -7.361 34.162 1.00 81.00 84 GLN A C 1
ATOM 665 O O . GLN A 1 84 ? -22.482 -7.834 35.015 1.00 81.00 84 GLN A O 1
ATOM 670 N N . GLN A 1 85 ? -20.674 -6.602 34.493 1.00 77.44 85 GLN A N 1
ATOM 671 C CA . GLN A 1 85 ? -20.310 -6.271 35.879 1.00 77.44 85 GLN A CA 1
ATOM 672 C C . GLN A 1 85 ? -21.369 -5.403 36.577 1.00 77.44 85 GLN A C 1
ATOM 674 O O . GLN A 1 85 ? -21.607 -5.560 37.771 1.00 77.44 85 GLN A O 1
ATOM 679 N N . GLN A 1 86 ? -22.039 -4.493 35.861 1.00 73.94 86 GLN A N 1
ATOM 680 C CA . GLN A 1 86 ? -23.139 -3.698 36.423 1.00 73.94 86 GLN A CA 1
ATOM 681 C C . GLN A 1 86 ? -24.404 -4.532 36.678 1.00 73.94 86 GLN A C 1
ATOM 683 O O . GLN A 1 86 ? -25.135 -4.254 37.632 1.00 73.94 86 GLN A O 1
ATOM 688 N N . GLN A 1 87 ? -24.668 -5.543 35.842 1.00 70.94 87 GLN A N 1
ATOM 689 C CA . GLN A 1 87 ? -25.795 -6.467 36.009 1.00 70.94 87 GLN A CA 1
ATOM 690 C C . GLN A 1 87 ? -25.567 -7.457 37.162 1.00 70.94 87 GLN A C 1
ATOM 692 O O . GLN A 1 87 ? -26.504 -7.759 37.905 1.00 70.94 87 GLN A O 1
ATOM 697 N N . GLN A 1 88 ? -24.327 -7.900 37.382 1.00 72.94 88 GLN A N 1
ATOM 698 C CA . GLN A 1 88 ? -23.919 -8.650 38.574 1.00 72.94 88 GLN A CA 1
ATOM 699 C C . GLN A 1 88 ? -23.673 -7.690 39.756 1.00 72.94 88 GLN A C 1
ATOM 701 O O . GLN A 1 88 ? -22.546 -7.381 40.125 1.00 72.94 88 GLN A O 1
ATOM 706 N N . ARG A 1 89 ? -24.746 -7.161 40.360 1.00 65.81 89 ARG A N 1
ATOM 707 C CA . ARG A 1 89 ? -24.658 -6.338 41.584 1.00 65.81 89 ARG A CA 1
ATOM 708 C C . ARG A 1 89 ? -23.932 -7.103 42.714 1.00 65.81 89 ARG A C 1
ATOM 710 O O . ARG A 1 89 ? -24.423 -8.152 43.114 1.00 65.81 89 ARG A O 1
ATOM 717 N N . TYR A 1 90 ? -22.907 -6.462 43.304 1.00 52.50 90 TYR A N 1
ATOM 718 C CA . TYR A 1 90 ? -22.006 -6.903 44.402 1.00 52.50 90 TYR A CA 1
ATOM 719 C C . TYR A 1 90 ? -20.911 -7.897 43.965 1.00 52.50 90 TYR A C 1
ATOM 721 O O . TYR A 1 90 ? -21.196 -8.831 43.239 1.00 52.50 90 TYR A O 1
ATOM 729 N N . SER A 1 91 ? -19.644 -7.789 44.370 1.00 47.19 91 SER A N 1
ATOM 730 C CA . SER A 1 91 ? -19.019 -7.166 45.542 1.00 47.19 91 SER A CA 1
ATOM 731 C C . SER A 1 91 ? -17.615 -6.647 45.194 1.00 47.19 91 SER A C 1
ATOM 733 O O . SER A 1 91 ? -17.055 -6.977 44.158 1.00 47.19 91 SER A O 1
ATOM 735 N N . ASP A 1 92 ? -17.045 -5.869 46.109 1.00 56.09 92 ASP A N 1
ATOM 736 C CA . ASP A 1 92 ? -15.625 -5.512 46.180 1.00 56.09 92 ASP A CA 1
ATOM 737 C C . ASP A 1 92 ? -15.204 -4.252 45.423 1.00 56.09 92 ASP A C 1
ATOM 739 O O . ASP A 1 92 ? -14.973 -4.203 44.220 1.00 56.09 92 ASP A O 1
ATOM 743 N N . PHE A 1 93 ? -15.136 -3.178 46.211 1.00 59.38 93 PHE A N 1
ATOM 744 C CA . PHE A 1 93 ? -14.018 -2.240 46.327 1.00 59.38 93 PHE A CA 1
ATOM 745 C C . PHE A 1 93 ? -12.914 -2.345 45.251 1.00 59.38 93 PHE A C 1
ATOM 747 O O . PHE A 1 93 ? -11.745 -2.545 45.567 1.00 59.38 93 PHE A O 1
ATOM 754 N N . LYS A 1 94 ? -13.245 -2.154 43.968 1.00 58.66 94 LYS A N 1
ATOM 755 C CA . LYS A 1 94 ? -12.237 -1.858 42.944 1.00 58.66 94 LYS A CA 1
ATOM 756 C C . LYS A 1 94 ? -11.588 -0.552 43.397 1.00 58.66 94 LYS A C 1
ATOM 758 O O . LYS A 1 94 ? -12.274 0.480 43.438 1.00 58.66 94 LYS A O 1
ATOM 763 N N . SER A 1 95 ? -10.337 -0.635 43.854 1.00 64.25 95 SER A N 1
ATOM 764 C CA . SER A 1 95 ? -9.603 0.497 44.421 1.00 64.25 95 SER A CA 1
ATOM 765 C C . SER A 1 95 ? -9.683 1.687 43.465 1.00 64.25 95 SER A C 1
ATOM 767 O O . SER A 1 95 ? -9.809 1.521 42.247 1.00 64.25 95 SER A O 1
ATOM 769 N N . ALA A 1 96 ? -9.654 2.905 44.012 1.00 69.75 96 ALA A N 1
ATOM 770 C CA . ALA A 1 96 ? -9.664 4.117 43.194 1.00 69.75 96 ALA A CA 1
ATOM 771 C C . ALA A 1 96 ? -8.580 4.067 42.095 1.00 69.75 96 ALA A C 1
ATOM 773 O O . ALA A 1 96 ? -8.827 4.517 40.976 1.00 69.75 96 ALA A O 1
ATOM 774 N N . ASP A 1 97 ? -7.452 3.414 42.390 1.00 72.62 97 ASP A N 1
ATOM 775 C CA . ASP A 1 97 ? -6.334 3.188 41.475 1.00 72.62 97 ASP A CA 1
ATOM 776 C C . ASP A 1 97 ? -6.732 2.346 40.252 1.00 72.62 97 ASP A C 1
ATOM 778 O O . ASP A 1 97 ? -6.541 2.798 39.124 1.00 72.62 97 ASP A O 1
ATOM 782 N N . LEU A 1 98 ? -7.401 1.200 40.428 1.00 74.44 98 LEU A N 1
ATOM 783 C CA . LEU A 1 98 ? -7.839 0.344 39.311 1.00 74.44 98 LEU A CA 1
ATOM 784 C C . LEU A 1 98 ? -8.874 1.031 38.407 1.00 74.44 98 LEU A C 1
ATOM 786 O O . LEU A 1 98 ? -8.841 0.886 37.185 1.00 74.44 98 LEU A O 1
ATOM 790 N N . LYS A 1 99 ? -9.783 1.823 38.990 1.00 77.38 99 LYS A N 1
ATOM 791 C CA . LYS A 1 99 ? -10.738 2.632 38.208 1.00 77.38 99 LYS A CA 1
ATOM 792 C C . LYS A 1 99 ? -10.034 3.741 37.424 1.00 77.38 99 LYS A C 1
ATOM 794 O O . LYS A 1 99 ? -10.493 4.120 36.346 1.00 77.38 99 LYS A O 1
ATOM 799 N N . SER A 1 100 ? -8.939 4.278 37.964 1.00 80.12 100 SER A N 1
ATOM 800 C CA . SER A 1 100 ? -8.142 5.306 37.295 1.00 80.12 100 SER A CA 1
ATOM 801 C C . SER A 1 100 ? -7.365 4.742 36.101 1.00 80.12 100 SER A C 1
ATOM 803 O O . SER A 1 100 ? -7.373 5.361 35.035 1.00 80.12 100 SER A O 1
ATOM 805 N N . GLU A 1 101 ? -6.785 3.546 36.236 1.00 82.94 101 GLU A N 1
ATOM 806 C CA . GLU A 1 101 ? -6.059 2.863 35.160 1.00 82.94 101 GLU A CA 1
ATOM 807 C C . GLU A 1 101 ? -6.990 2.443 34.024 1.00 82.94 101 GLU A C 1
ATOM 809 O O . GLU A 1 101 ? -6.696 2.700 32.859 1.00 82.94 101 GLU A O 1
ATOM 814 N N . GLU A 1 102 ? -8.158 1.888 34.345 1.00 82.06 102 GLU A N 1
ATOM 815 C CA . GLU A 1 102 ? -9.147 1.493 33.340 1.00 82.06 102 GLU A CA 1
ATOM 816 C C . GLU A 1 102 ? -9.673 2.703 32.553 1.00 82.06 102 GLU A C 1
ATOM 818 O O . GLU A 1 102 ? -9.778 2.676 31.324 1.00 82.06 102 GLU A O 1
ATOM 823 N N . LYS A 1 103 ? -9.944 3.815 33.251 1.00 85.19 103 LYS A N 1
ATOM 824 C CA . LYS A 1 103 ? -10.338 5.076 32.613 1.00 85.19 103 LYS A CA 1
ATOM 825 C C . LYS A 1 103 ? -9.232 5.616 31.709 1.00 85.19 103 LYS A C 1
ATOM 827 O O . LYS A 1 103 ? -9.533 6.128 30.629 1.00 85.19 103 LYS A O 1
ATOM 832 N N . LYS A 1 104 ? -7.971 5.517 32.139 1.00 89.06 104 LYS A N 1
ATOM 833 C CA . LYS A 1 104 ? -6.813 5.904 31.331 1.00 89.06 104 LYS A CA 1
ATOM 834 C C . LYS A 1 104 ? -6.726 5.041 30.072 1.00 89.06 104 LYS A C 1
ATOM 836 O O . LYS A 1 104 ? -6.728 5.597 28.983 1.00 89.06 104 LYS A O 1
ATOM 841 N N . HIS A 1 105 ? -6.797 3.719 30.208 1.00 88.12 105 HIS A N 1
ATOM 842 C CA . HIS A 1 105 ? -6.760 2.788 29.081 1.00 88.12 105 HIS A CA 1
ATOM 843 C C . HIS A 1 105 ? -7.879 3.053 28.058 1.00 88.12 105 HIS A C 1
ATOM 845 O O . HIS A 1 105 ? -7.633 3.124 26.856 1.00 88.12 105 HIS A O 1
ATOM 851 N N . LYS A 1 106 ? -9.106 3.310 28.528 1.00 87.25 106 LYS A N 1
ATOM 852 C CA . LYS A 1 106 ? -10.237 3.697 27.665 1.00 87.25 106 LYS A CA 1
ATOM 853 C C . LYS A 1 106 ? -10.004 5.018 26.939 1.00 87.25 106 LYS A C 1
ATOM 855 O O . LYS A 1 106 ? -10.406 5.159 25.787 1.00 87.25 106 LYS A O 1
ATOM 860 N N . ASN A 1 107 ? -9.396 5.998 27.600 1.00 88.94 107 ASN A N 1
ATOM 861 C CA . ASN A 1 107 ? -9.053 7.265 26.961 1.00 88.94 107 ASN A CA 1
ATOM 862 C C . ASN A 1 107 ? -7.950 7.086 25.911 1.00 88.94 107 ASN A C 1
ATOM 864 O O . ASN A 1 107 ? -8.072 7.662 24.832 1.00 88.94 107 ASN A O 1
ATOM 868 N N . ASP A 1 108 ? -6.948 6.249 26.186 1.00 90.81 108 ASP A N 1
ATOM 869 C CA . ASP A 1 108 ? -5.874 5.924 25.243 1.00 90.81 108 ASP A CA 1
ATOM 870 C C . ASP A 1 108 ? -6.443 5.242 23.984 1.00 90.81 108 ASP A C 1
ATOM 872 O O . ASP A 1 108 ? -6.126 5.638 22.864 1.00 90.81 108 ASP A O 1
ATOM 876 N N . LEU A 1 109 ? -7.382 4.299 24.138 1.00 89.75 109 LEU A N 1
ATOM 877 C CA . LEU A 1 109 ? -8.083 3.680 23.003 1.00 89.75 109 LEU A CA 1
ATOM 878 C C . LEU A 1 109 ? -8.874 4.701 22.176 1.00 89.75 109 LEU A C 1
ATOM 880 O O . LEU A 1 109 ? -8.818 4.677 20.949 1.00 89.75 109 LEU A O 1
ATOM 884 N N . LYS A 1 110 ? -9.589 5.632 22.819 1.00 90.00 110 LYS A N 1
ATOM 885 C CA . LYS A 1 110 ? -10.328 6.690 22.105 1.00 90.00 110 LYS A CA 1
ATOM 886 C C . LYS A 1 110 ? -9.396 7.625 21.342 1.00 90.00 110 LYS A C 1
ATOM 888 O O . LYS A 1 110 ? -9.733 8.033 20.231 1.00 90.00 110 LYS A O 1
ATOM 893 N N . TYR A 1 111 ? -8.249 7.959 21.931 1.00 92.12 111 TYR A N 1
ATOM 894 C CA . TYR A 1 111 ? -7.216 8.740 21.265 1.00 92.12 111 TYR A CA 1
ATOM 895 C C . TYR A 1 111 ? -6.696 8.002 20.030 1.00 92.12 111 TYR A C 1
ATOM 897 O O . TYR A 1 111 ? -6.717 8.573 18.944 1.00 92.12 111 TYR A O 1
ATOM 905 N N . ASN A 1 112 ? -6.354 6.717 20.167 1.00 92.31 112 ASN A N 1
ATOM 906 C CA . ASN A 1 112 ? -5.892 5.891 19.052 1.00 92.31 112 ASN A CA 1
ATOM 907 C C . ASN A 1 112 ? -6.933 5.821 17.926 1.00 92.31 112 ASN A C 1
ATOM 909 O O . ASN A 1 112 ? -6.588 5.994 16.762 1.00 92.31 112 ASN A O 1
ATOM 913 N N . ILE A 1 113 ? -8.217 5.629 18.248 1.00 92.31 113 ILE A N 1
ATOM 914 C CA . ILE A 1 113 ? -9.298 5.622 17.247 1.00 92.31 113 ILE A CA 1
ATOM 915 C C . ILE A 1 113 ? -9.340 6.951 16.489 1.00 92.31 113 ILE A C 1
ATOM 917 O O . ILE A 1 113 ? -9.393 6.954 15.260 1.00 92.31 113 ILE A O 1
ATOM 921 N N . HIS A 1 114 ? -9.298 8.075 17.208 1.00 93.25 114 HIS A N 1
ATOM 922 C CA . HIS A 1 114 ? -9.332 9.403 16.601 1.00 93.25 114 HIS A CA 1
ATOM 923 C C . HIS A 1 114 ? -8.100 9.675 15.731 1.00 93.25 114 HIS A C 1
ATOM 925 O O . HIS A 1 114 ? -8.230 10.122 14.593 1.00 93.25 114 HIS A O 1
ATOM 931 N N . GLU A 1 115 ? -6.909 9.371 16.243 1.00 94.50 115 GLU A N 1
ATOM 932 C CA . GLU A 1 115 ? -5.647 9.539 15.529 1.00 94.50 115 GLU A CA 1
ATOM 933 C C . GLU A 1 115 ? -5.636 8.712 14.238 1.00 94.50 115 GLU A C 1
ATOM 935 O O . GLU A 1 115 ? -5.363 9.238 13.156 1.00 94.50 115 GLU A O 1
ATOM 940 N N . LYS A 1 116 ? -5.995 7.425 14.326 1.00 95.50 116 LYS A N 1
ATOM 941 C CA . LYS A 1 116 ? -6.022 6.536 13.161 1.00 95.50 116 LYS A CA 1
ATOM 942 C C . LYS A 1 116 ? -7.087 6.938 12.158 1.00 95.50 116 LYS A C 1
ATOM 944 O O . LYS A 1 116 ? -6.795 6.940 10.966 1.00 95.50 116 LYS A O 1
ATOM 949 N N . TYR A 1 117 ? -8.264 7.362 12.611 1.00 94.00 117 TYR A N 1
ATOM 950 C CA . TYR A 1 117 ? -9.278 7.938 11.732 1.00 94.00 117 TYR A CA 1
ATOM 951 C C . TYR A 1 117 ? -8.720 9.119 10.922 1.00 94.00 117 TYR A C 1
ATOM 953 O O . TYR A 1 117 ? -8.822 9.115 9.697 1.00 94.00 117 TYR A O 1
ATOM 961 N N . MET A 1 118 ? -8.069 10.087 11.578 1.00 93.88 118 MET A N 1
ATOM 962 C CA . MET A 1 118 ? -7.504 11.259 10.896 1.00 93.88 118 MET A CA 1
ATOM 963 C C . MET A 1 118 ? -6.393 10.878 9.915 1.00 93.88 118 MET A C 1
ATOM 965 O O . MET A 1 118 ? -6.364 11.374 8.788 1.00 93.88 118 MET A O 1
ATOM 969 N N . ASN A 1 119 ? -5.509 9.956 10.302 1.00 94.44 119 ASN A N 1
ATOM 970 C CA . ASN A 1 119 ? -4.444 9.472 9.424 1.00 94.44 119 ASN A CA 1
ATOM 971 C C . ASN A 1 119 ? -5.003 8.787 8.173 1.00 94.44 119 ASN A C 1
ATOM 973 O O . ASN A 1 119 ? -4.527 9.042 7.063 1.00 94.44 119 ASN A O 1
ATOM 977 N N . ILE A 1 120 ? -6.033 7.953 8.333 1.00 93.94 120 ILE A N 1
ATOM 978 C CA . ILE A 1 120 ? -6.687 7.290 7.207 1.00 93.94 120 ILE A CA 1
ATOM 979 C C . ILE A 1 120 ? -7.400 8.322 6.326 1.00 93.94 120 ILE A C 1
ATOM 981 O O . ILE A 1 120 ? -7.224 8.297 5.109 1.00 93.94 120 ILE A O 1
ATOM 985 N N . ASP A 1 121 ? -8.138 9.268 6.914 1.00 91.50 121 ASP A N 1
ATOM 986 C CA . ASP A 1 121 ? -8.855 10.311 6.170 1.00 91.50 121 ASP A CA 1
ATOM 987 C C . ASP A 1 121 ? -7.916 11.128 5.270 1.00 91.50 121 ASP A C 1
ATOM 989 O O . ASP A 1 121 ? -8.231 11.363 4.100 1.00 91.50 121 ASP A O 1
ATOM 993 N N . MET A 1 122 ? -6.736 11.490 5.786 1.00 90.44 122 MET A N 1
ATOM 994 C CA . MET A 1 122 ? -5.710 12.226 5.042 1.00 90.44 122 MET A CA 1
ATOM 995 C C . MET A 1 122 ? -5.064 11.396 3.925 1.00 90.44 122 MET A C 1
ATOM 997 O O . MET A 1 122 ? -4.724 11.939 2.872 1.00 90.44 122 MET A O 1
ATOM 1001 N N . LYS A 1 123 ? -4.875 10.087 4.137 1.00 90.56 123 LYS A N 1
ATOM 1002 C CA . LYS A 1 123 ? -4.296 9.173 3.134 1.00 90.56 123 LYS A CA 1
ATOM 1003 C C . LYS A 1 123 ? -5.268 8.867 1.996 1.00 90.56 123 LYS A C 1
ATOM 1005 O O . LYS A 1 123 ? -4.826 8.609 0.873 1.00 90.56 123 LYS A O 1
ATOM 1010 N N . LEU A 1 124 ? -6.567 8.887 2.282 1.00 88.81 124 LEU A N 1
ATOM 1011 C CA . LEU A 1 124 ? -7.643 8.639 1.329 1.00 88.81 124 LEU A CA 1
ATOM 1012 C C . LEU A 1 124 ? -8.006 9.932 0.580 1.00 88.81 124 LEU A C 1
ATOM 1014 O O . LEU A 1 124 ? -8.617 10.860 1.115 1.00 88.81 124 LEU A O 1
ATOM 1018 N N . SER A 1 125 ? -7.627 10.001 -0.699 1.00 80.12 125 SER A N 1
ATOM 1019 C CA . SER A 1 125 ? -7.772 11.206 -1.529 1.00 80.12 125 SER A CA 1
ATOM 1020 C C . SER A 1 125 ? -9.213 11.460 -2.000 1.00 80.12 125 SER A C 1
ATOM 1022 O O . SER A 1 125 ? -9.491 12.546 -2.511 1.00 80.12 125 SER A O 1
ATOM 1024 N N . GLY A 1 126 ? -10.101 10.467 -1.924 1.00 78.50 126 GLY A N 1
ATOM 1025 C CA . GLY A 1 126 ? -11.457 10.487 -2.482 1.00 78.50 126 GLY A CA 1
ATOM 1026 C C . GLY A 1 126 ? -11.528 10.475 -4.018 1.00 78.50 126 GLY A C 1
ATOM 1027 O O . GLY A 1 126 ? -12.579 10.782 -4.594 1.00 78.50 126 GLY A O 1
ATOM 1028 N N . LYS A 1 127 ? -10.430 10.153 -4.717 1.00 77.81 127 LYS A N 1
ATOM 1029 C CA . LYS A 1 127 ? -10.370 10.220 -6.195 1.00 77.81 127 LYS A CA 1
ATOM 1030 C C . LYS A 1 127 ? -10.988 8.992 -6.854 1.00 77.81 127 LYS A C 1
ATOM 1032 O O . LYS A 1 127 ? -11.792 9.136 -7.780 1.00 77.81 127 LYS A O 1
ATOM 1037 N N . ASP A 1 128 ? -10.660 7.811 -6.345 1.00 80.06 128 ASP A N 1
ATOM 1038 C CA . ASP A 1 128 ? -11.156 6.535 -6.857 1.00 80.06 128 ASP A CA 1
ATOM 1039 C C . ASP A 1 128 ? -12.471 6.139 -6.157 1.00 80.06 128 ASP A C 1
ATOM 1041 O O . ASP A 1 128 ? -12.776 6.596 -5.056 1.00 80.06 128 ASP A O 1
ATOM 1045 N N . ILE A 1 129 ? -13.302 5.311 -6.801 1.00 75.38 129 ILE A N 1
ATOM 1046 C CA . ILE A 1 129 ? -14.602 4.919 -6.223 1.00 75.38 129 ILE A CA 1
ATOM 1047 C C . ILE A 1 129 ? -14.437 4.108 -4.931 1.00 75.38 129 ILE A C 1
ATOM 1049 O O . ILE A 1 129 ? -15.143 4.355 -3.961 1.00 75.38 129 ILE A O 1
ATOM 1053 N N . TYR A 1 130 ? -13.457 3.206 -4.895 1.00 80.44 130 TYR A N 1
ATOM 1054 C CA . TYR A 1 130 ? -13.137 2.389 -3.722 1.00 80.44 130 TYR A CA 1
ATOM 1055 C C . TYR A 1 130 ? -12.608 3.222 -2.561 1.00 80.44 130 TYR A C 1
ATOM 1057 O O . TYR A 1 130 ? -12.964 2.977 -1.418 1.00 80.44 130 TYR A O 1
ATOM 1065 N N . ASP A 1 131 ? -11.802 4.231 -2.883 1.00 84.62 131 ASP A N 1
ATOM 1066 C CA . ASP A 1 131 ? -11.267 5.210 -1.942 1.00 84.62 131 ASP A CA 1
ATOM 1067 C C . ASP A 1 131 ? -12.413 6.008 -1.292 1.00 84.62 131 ASP A C 1
ATOM 1069 O O . ASP A 1 131 ? -12.504 6.085 -0.071 1.00 84.62 131 ASP A O 1
ATOM 1073 N N . ARG A 1 132 ? -13.390 6.476 -2.089 1.00 83.25 132 ARG A N 1
ATOM 1074 C CA . ARG A 1 132 ? -14.608 7.128 -1.568 1.00 83.25 132 ARG A CA 1
ATOM 1075 C C . ARG A 1 132 ? -15.463 6.209 -0.697 1.00 83.25 132 ARG A C 1
ATOM 1077 O O . ARG A 1 132 ? -15.885 6.631 0.373 1.00 83.25 132 ARG A O 1
ATOM 1084 N N . ILE A 1 133 ? -15.725 4.977 -1.141 1.00 81.88 133 ILE A N 1
ATOM 1085 C CA . ILE A 1 133 ? -16.529 4.016 -0.368 1.00 81.88 133 ILE A CA 1
ATOM 1086 C C . ILE A 1 133 ? -15.853 3.727 0.973 1.00 81.88 133 ILE A C 1
ATOM 1088 O O . ILE A 1 133 ? -16.508 3.771 2.010 1.00 81.88 133 ILE A O 1
ATOM 1092 N N . LEU A 1 134 ? -14.543 3.465 0.959 1.00 88.06 134 LEU A N 1
ATOM 1093 C CA . LEU A 1 134 ? -13.779 3.193 2.170 1.00 88.06 134 LEU A CA 1
ATOM 1094 C C . LEU A 1 134 ? -13.811 4.389 3.127 1.00 88.06 134 LEU A C 1
ATOM 1096 O O . LEU A 1 134 ? -14.054 4.212 4.317 1.00 88.06 134 LEU A O 1
ATOM 1100 N N . LYS A 1 135 ? -13.623 5.600 2.594 1.00 89.94 135 LYS A N 1
ATOM 1101 C CA . LYS A 1 135 ? -13.647 6.844 3.364 1.00 89.94 135 LYS A CA 1
ATOM 1102 C C . LYS A 1 135 ? -14.994 7.072 4.054 1.00 89.94 135 LYS A C 1
ATOM 1104 O O . LYS A 1 135 ? -15.024 7.330 5.254 1.00 89.94 135 LYS A O 1
ATOM 1109 N N . GLU A 1 136 ? -16.105 6.908 3.334 1.00 86.69 136 GLU A N 1
ATOM 1110 C CA . GLU A 1 136 ? -17.443 7.045 3.926 1.00 86.69 136 GLU A CA 1
ATOM 1111 C C . GLU A 1 136 ? -17.724 5.948 4.967 1.00 86.69 136 GLU A C 1
ATOM 1113 O O . GLU A 1 136 ? -18.242 6.258 6.035 1.00 86.69 136 GLU A O 1
ATOM 1118 N N . LEU A 1 137 ? -17.338 4.687 4.717 1.00 87.00 137 LEU A N 1
ATOM 1119 C CA . LEU A 1 137 ? -17.508 3.598 5.693 1.00 87.00 137 LEU A CA 1
ATOM 1120 C C . LEU A 1 137 ? -16.770 3.880 7.005 1.00 87.00 137 LEU A C 1
ATOM 1122 O O . LEU A 1 137 ? -17.338 3.718 8.081 1.00 87.00 137 LEU A O 1
ATOM 1126 N N . ILE A 1 138 ? -15.515 4.320 6.918 1.00 90.44 138 ILE A N 1
ATOM 1127 C CA . ILE A 1 138 ? -14.704 4.665 8.090 1.00 90.44 138 ILE A CA 1
ATOM 1128 C C . ILE A 1 138 ? -15.322 5.839 8.847 1.00 90.44 138 ILE A C 1
ATOM 1130 O O . ILE A 1 138 ? -15.388 5.806 10.075 1.00 90.44 138 ILE A O 1
ATOM 1134 N N . LYS A 1 139 ? -15.818 6.845 8.123 1.00 90.69 139 LYS A N 1
ATOM 1135 C CA . LYS A 1 139 ? -16.523 7.982 8.710 1.00 90.69 139 LYS A CA 1
ATOM 1136 C C . LYS A 1 139 ? -17.766 7.551 9.485 1.00 90.69 139 LYS A C 1
ATOM 1138 O O . LYS A 1 139 ? -17.929 7.993 10.613 1.00 90.69 139 LYS A O 1
ATOM 1143 N N . ILE A 1 140 ? -18.591 6.663 8.936 1.00 85.56 140 ILE A N 1
ATOM 1144 C CA . ILE A 1 140 ? -19.792 6.160 9.624 1.00 85.56 140 ILE A CA 1
ATOM 1145 C C . ILE A 1 140 ? -19.416 5.398 10.886 1.00 85.56 140 ILE A C 1
ATOM 1147 O O . ILE A 1 140 ? -19.954 5.674 11.948 1.00 85.56 140 ILE A O 1
ATOM 1151 N N . ILE A 1 141 ? -18.444 4.489 10.788 1.00 87.12 141 ILE A N 1
ATOM 1152 C CA . ILE A 1 141 ? -17.952 3.729 11.942 1.00 87.12 141 ILE A CA 1
ATOM 1153 C C . ILE A 1 141 ? -17.447 4.681 13.038 1.00 87.12 141 ILE A C 1
ATOM 1155 O O . ILE A 1 141 ? -17.696 4.466 14.224 1.00 87.12 141 ILE A O 1
ATOM 1159 N N . TYR A 1 142 ? -16.754 5.747 12.641 1.00 89.25 142 TYR A N 1
ATOM 1160 C CA . TYR A 1 142 ? -16.254 6.767 13.551 1.00 89.25 142 TYR A CA 1
ATOM 1161 C C . TYR A 1 142 ? -17.376 7.635 14.156 1.00 89.25 142 TYR A C 1
ATOM 1163 O O . TYR A 1 142 ? -17.350 7.923 15.352 1.00 89.25 142 TYR A O 1
ATOM 1171 N N . GLU A 1 143 ? -18.382 8.028 13.376 1.00 86.44 143 GLU A N 1
ATOM 1172 C CA . GLU A 1 143 ? -19.549 8.781 13.854 1.00 86.44 143 GLU A CA 1
ATOM 1173 C C . GLU A 1 143 ? -20.422 7.945 14.801 1.00 86.44 143 GLU A C 1
ATOM 1175 O O . GLU A 1 143 ? -20.816 8.442 15.858 1.00 86.44 143 GLU A O 1
ATOM 1180 N N . ASP A 1 144 ? -20.651 6.666 14.494 1.00 83.38 144 ASP A N 1
ATOM 1181 C CA . ASP A 1 144 ? -21.331 5.709 15.376 1.00 83.38 144 ASP A CA 1
ATOM 1182 C C . ASP A 1 144 ? -20.590 5.578 16.712 1.00 83.38 144 ASP A C 1
ATOM 1184 O O . ASP A 1 144 ? -21.193 5.636 17.788 1.00 83.38 144 ASP A O 1
ATOM 1188 N N . PHE A 1 145 ? -19.257 5.500 16.652 1.00 82.69 145 PHE A N 1
ATOM 1189 C CA . PHE A 1 145 ? -18.401 5.522 17.833 1.00 82.69 145 PHE A CA 1
ATOM 1190 C C . PHE A 1 145 ? -18.567 6.815 18.655 1.00 82.69 145 PHE A C 1
ATOM 1192 O O . PHE A 1 145 ? -18.704 6.748 19.884 1.00 82.69 145 PHE A O 1
ATOM 1199 N N . LEU A 1 146 ? -18.580 7.990 18.012 1.00 82.00 146 LEU A N 1
ATOM 1200 C CA . LEU A 1 146 ? -18.745 9.280 18.696 1.00 82.00 146 LEU A CA 1
ATOM 1201 C C . LEU A 1 146 ? -20.125 9.428 19.339 1.00 82.00 146 LEU A C 1
ATOM 1203 O O . LEU A 1 146 ? -20.237 9.974 20.440 1.00 82.00 146 LEU A O 1
ATOM 1207 N N . ASN A 1 147 ? -21.163 8.920 18.678 1.00 80.12 147 ASN A N 1
ATOM 1208 C CA . ASN A 1 147 ? -22.553 9.080 19.091 1.00 80.12 147 ASN A CA 1
ATOM 1209 C C . ASN A 1 147 ? -22.950 8.217 20.300 1.00 80.12 147 ASN A C 1
ATOM 1211 O O . ASN A 1 147 ? -24.110 8.254 20.703 1.00 80.12 147 ASN A O 1
ATOM 1215 N N . LYS A 1 148 ? -22.006 7.486 20.921 1.00 66.25 148 LYS A N 1
ATOM 1216 C CA . LYS A 1 148 ? -22.150 6.702 22.172 1.00 66.25 148 LYS A CA 1
ATOM 1217 C C . LYS A 1 148 ? -23.273 5.648 22.196 1.00 66.25 148 LYS A C 1
ATOM 1219 O O . LYS A 1 148 ? -23.369 4.933 23.190 1.00 66.25 148 LYS A O 1
ATOM 1224 N N . ASN A 1 149 ? -24.080 5.525 21.145 1.00 52.25 149 ASN A N 1
ATOM 1225 C CA . ASN A 1 149 ? -25.373 4.840 21.189 1.00 52.25 149 ASN A CA 1
ATOM 1226 C C . ASN A 1 149 ? -25.391 3.439 20.572 1.00 52.25 149 ASN A C 1
ATOM 1228 O O . ASN A 1 149 ? -26.392 2.744 20.714 1.00 52.25 149 ASN A O 1
ATOM 1232 N N . SER A 1 150 ? -24.307 2.979 19.956 1.00 57.53 150 SER A N 1
ATOM 1233 C CA . SER A 1 150 ? -24.201 1.594 19.494 1.00 57.53 150 SER A CA 1
ATOM 1234 C C . SER A 1 150 ? -22.779 1.292 19.059 1.00 57.53 150 SER A C 1
ATOM 1236 O O . SER A 1 150 ? -22.070 2.178 18.582 1.00 57.53 150 SER A O 1
ATOM 1238 N N . ASN A 1 151 ? -22.357 0.039 19.205 1.00 61.06 151 ASN A N 1
ATOM 1239 C CA . ASN A 1 151 ? -21.169 -0.409 18.494 1.00 61.06 151 ASN A CA 1
ATOM 1240 C C . ASN A 1 151 ? -21.444 -0.405 16.997 1.00 61.06 151 ASN A C 1
ATOM 1242 O O . ASN A 1 151 ? -22.561 -0.750 16.589 1.00 61.06 151 ASN A O 1
ATOM 1246 N N . PRO A 1 152 ? -20.443 -0.043 16.179 1.00 65.31 152 PRO A N 1
ATOM 1247 C CA . PRO A 1 152 ? -20.554 -0.246 14.751 1.00 65.31 152 PRO A CA 1
ATOM 1248 C C . PRO A 1 152 ? -20.870 -1.722 14.526 1.00 65.31 152 PRO A C 1
ATOM 1250 O O . PRO A 1 152 ? -20.187 -2.606 15.048 1.00 65.31 152 PRO A O 1
ATOM 1253 N N . SER A 1 153 ? -21.951 -1.989 13.794 1.00 68.44 153 SER A N 1
ATOM 1254 C CA . SER A 1 153 ? -22.376 -3.355 13.520 1.00 68.44 153 SER A CA 1
ATOM 1255 C C . SER A 1 153 ? -21.194 -4.177 12.990 1.00 68.44 153 SER A C 1
ATOM 1257 O O . SER A 1 153 ? -20.384 -3.705 12.185 1.00 68.44 153 SER A O 1
ATOM 1259 N N . LYS A 1 154 ? -21.105 -5.447 13.399 1.00 77.94 154 LYS A N 1
ATOM 1260 C CA . LYS A 1 154 ? -20.131 -6.405 12.844 1.00 77.94 154 LYS A CA 1
ATOM 1261 C C . LYS A 1 154 ? -20.188 -6.447 11.309 1.00 77.94 154 LYS A C 1
ATOM 1263 O O . LYS A 1 154 ? -19.204 -6.755 10.641 1.00 77.94 154 LYS A O 1
ATOM 1268 N N . GLU A 1 155 ? -21.339 -6.091 10.747 1.00 76.69 155 GLU A N 1
ATOM 1269 C CA . GLU A 1 155 ? -21.557 -5.925 9.319 1.00 76.69 155 GLU A CA 1
ATOM 1270 C C . GLU A 1 155 ? -20.767 -4.752 8.713 1.00 76.69 155 GLU A C 1
ATOM 1272 O O . GLU A 1 155 ? -20.138 -4.948 7.672 1.00 76.69 155 GLU A O 1
ATOM 1277 N N . TYR A 1 156 ? -20.676 -3.590 9.375 1.00 79.62 156 TYR A N 1
ATOM 1278 C CA . TYR A 1 156 ? -19.805 -2.489 8.935 1.00 79.62 156 TYR A CA 1
ATOM 1279 C C . TYR A 1 156 ? -18.335 -2.880 8.936 1.00 79.62 156 TYR A C 1
ATOM 1281 O O . TYR A 1 156 ? -17.631 -2.581 7.975 1.00 79.62 156 TYR A O 1
ATOM 1289 N N . MET A 1 157 ? -17.877 -3.608 9.956 1.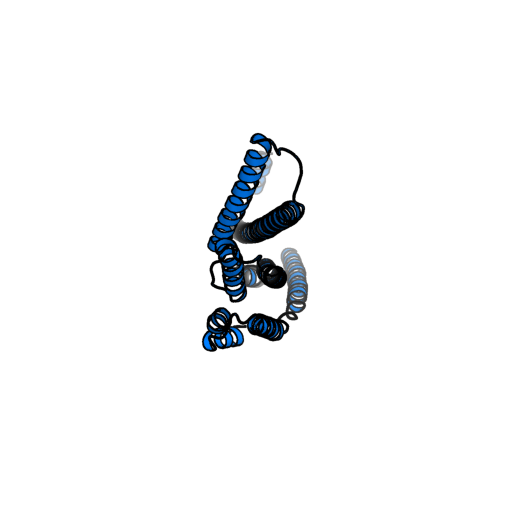00 80.75 157 MET A N 1
ATOM 1290 C CA . MET A 1 157 ? -16.498 -4.104 10.002 1.00 80.75 157 MET A CA 1
ATOM 1291 C C . MET A 1 157 ? -16.208 -5.092 8.863 1.00 80.75 157 MET A C 1
ATOM 1293 O O . MET A 1 157 ? -15.151 -5.035 8.230 1.00 80.75 157 MET A O 1
ATOM 1297 N N . ASN A 1 158 ? -17.165 -5.964 8.537 1.00 83.75 158 ASN A N 1
ATOM 1298 C CA . ASN A 1 158 ? -17.046 -6.880 7.402 1.00 83.75 158 ASN A CA 1
ATOM 1299 C C . ASN A 1 158 ? -17.033 -6.135 6.057 1.00 83.75 158 ASN A C 1
ATOM 1301 O O . ASN A 1 158 ? -16.230 -6.462 5.181 1.00 83.75 158 ASN A O 1
ATOM 1305 N N . LEU A 1 159 ? -17.891 -5.124 5.891 1.00 82.62 159 LEU A N 1
ATOM 1306 C CA . LEU A 1 159 ? -17.919 -4.273 4.700 1.00 82.62 159 LEU A CA 1
ATOM 1307 C C . LEU A 1 159 ? -16.635 -3.450 4.562 1.00 82.62 159 LEU A C 1
ATOM 1309 O O . LEU A 1 159 ? -16.107 -3.339 3.454 1.00 82.62 159 LEU A O 1
ATOM 1313 N N . LEU A 1 160 ? -16.112 -2.918 5.666 1.00 87.56 160 LEU A N 1
ATOM 1314 C CA . LEU A 1 160 ? -14.844 -2.197 5.723 1.00 87.56 160 LEU A CA 1
ATOM 1315 C C . LEU A 1 160 ? -13.697 -3.095 5.250 1.00 87.56 160 LEU A C 1
ATOM 1317 O O . LEU A 1 160 ? -12.979 -2.734 4.318 1.00 87.56 160 LEU A O 1
ATOM 1321 N N . ASN A 1 161 ? -13.581 -4.296 5.822 1.00 86.31 161 ASN A N 1
ATOM 1322 C CA . ASN A 1 161 ? -12.561 -5.271 5.440 1.00 86.31 161 ASN A CA 1
ATOM 1323 C C . ASN A 1 161 ? -12.669 -5.679 3.964 1.00 86.31 161 ASN A C 1
ATOM 1325 O O . ASN A 1 161 ? -11.662 -5.707 3.255 1.00 86.31 161 ASN A O 1
ATOM 1329 N N . ALA A 1 162 ? -13.879 -5.951 3.469 1.00 84.62 162 ALA A N 1
ATOM 1330 C CA . ALA A 1 162 ? -14.089 -6.326 2.072 1.00 84.62 162 ALA A CA 1
ATOM 1331 C C . ALA A 1 162 ? -13.692 -5.197 1.100 1.00 84.62 162 ALA A C 1
ATOM 1333 O O . ALA A 1 162 ? -13.012 -5.440 0.100 1.00 84.62 162 ALA A O 1
ATOM 1334 N N . ASN A 1 163 ? -14.060 -3.948 1.409 1.00 84.56 163 ASN A N 1
ATOM 1335 C CA . ASN A 1 163 ? -13.686 -2.786 0.600 1.00 84.56 163 ASN A CA 1
ATOM 1336 C C . ASN A 1 163 ? -12.189 -2.491 0.653 1.00 84.56 163 ASN A C 1
ATOM 1338 O O . ASN A 1 163 ? -11.591 -2.204 -0.386 1.00 84.56 163 ASN A O 1
ATOM 1342 N N . LEU A 1 164 ? -11.572 -2.623 1.829 1.00 87.44 164 LEU A N 1
ATOM 1343 C CA . LEU A 1 164 ? -10.131 -2.484 1.980 1.00 87.44 164 LEU A CA 1
ATOM 1344 C C . LEU A 1 164 ? -9.395 -3.489 1.093 1.00 87.44 164 LEU A C 1
ATOM 1346 O O . LEU A 1 164 ? -8.519 -3.096 0.330 1.00 87.44 164 LEU A O 1
ATOM 1350 N N . LEU A 1 165 ? -9.769 -4.771 1.131 1.00 86.19 165 LEU A N 1
ATOM 1351 C CA . LEU A 1 165 ? -9.127 -5.806 0.314 1.00 86.19 165 LEU A CA 1
ATOM 1352 C C . LEU A 1 165 ? -9.171 -5.483 -1.182 1.00 86.19 165 LEU A C 1
ATOM 1354 O O . LEU A 1 165 ? -8.209 -5.748 -1.904 1.00 86.19 165 LEU A O 1
ATOM 1358 N N . ILE A 1 166 ? -10.259 -4.880 -1.652 1.00 85.31 166 ILE A N 1
ATOM 1359 C CA . ILE A 1 166 ? -10.419 -4.535 -3.066 1.00 85.31 166 ILE A CA 1
ATOM 1360 C C . ILE A 1 166 ? -9.644 -3.290 -3.436 1.00 85.31 166 ILE A C 1
ATOM 1362 O O . ILE A 1 166 ? -8.970 -3.299 -4.467 1.00 85.31 166 ILE A O 1
ATOM 1366 N N . LEU A 1 167 ? -9.672 -2.256 -2.592 1.00 87.12 167 LEU A N 1
ATOM 1367 C CA . LEU A 1 167 ? -8.795 -1.105 -2.761 1.00 87.12 167 LEU A CA 1
ATOM 1368 C C . LEU A 1 167 ? -7.339 -1.581 -2.847 1.00 87.12 167 LEU A C 1
ATOM 1370 O O . LEU A 1 167 ? -6.655 -1.296 -3.824 1.00 87.12 167 LEU A O 1
ATOM 1374 N N . LEU A 1 168 ? -6.900 -2.406 -1.894 1.00 87.25 168 LEU A N 1
ATOM 1375 C CA . LEU A 1 168 ? -5.546 -2.954 -1.858 1.00 87.25 168 LEU A CA 1
ATOM 1376 C C . LEU A 1 168 ? -5.216 -3.798 -3.092 1.00 87.25 168 LEU A C 1
ATOM 1378 O O . LEU A 1 168 ? -4.118 -3.680 -3.635 1.00 87.25 168 LEU A O 1
ATOM 1382 N N . LYS A 1 169 ? -6.148 -4.628 -3.573 1.00 85.81 169 LYS A N 1
ATOM 1383 C CA . LYS A 1 169 ? -5.954 -5.420 -4.795 1.00 85.81 169 LYS A CA 1
ATOM 1384 C C . LYS A 1 169 ? -5.791 -4.521 -6.021 1.00 85.81 169 LYS A C 1
ATOM 1386 O O . LYS A 1 169 ? -4.902 -4.764 -6.837 1.00 85.81 169 LYS A O 1
ATOM 1391 N N . ASN A 1 170 ? -6.601 -3.475 -6.140 1.00 83.25 170 ASN A N 1
ATOM 1392 C CA . ASN A 1 170 ? -6.527 -2.531 -7.254 1.00 83.25 170 ASN A CA 1
ATOM 1393 C C . ASN A 1 170 ? -5.220 -1.739 -7.233 1.00 83.25 170 ASN A C 1
ATOM 1395 O O . ASN A 1 170 ? -4.562 -1.581 -8.262 1.00 83.25 170 ASN A O 1
ATOM 1399 N N . GLU A 1 171 ? -4.799 -1.311 -6.050 1.00 82.88 171 GLU A N 1
ATOM 1400 C CA . GLU A 1 171 ? -3.524 -0.638 -5.842 1.00 82.88 171 GLU A CA 1
ATOM 1401 C C . GLU A 1 171 ? -2.340 -1.544 -6.162 1.00 82.88 171 GLU A C 1
ATOM 1403 O O . GLU A 1 171 ? -1.406 -1.137 -6.850 1.00 82.88 171 GLU A O 1
ATOM 1408 N N . TRP A 1 172 ? -2.413 -2.811 -5.764 1.00 82.19 172 TRP A N 1
ATOM 1409 C CA . TRP A 1 172 ? -1.413 -3.816 -6.100 1.00 82.19 172 TRP A CA 1
ATOM 1410 C C . TRP A 1 172 ? -1.307 -4.055 -7.608 1.00 82.19 172 TRP A C 1
ATOM 1412 O O . TRP A 1 172 ? -0.204 -4.131 -8.155 1.00 82.19 172 TRP A O 1
ATOM 1422 N N . ILE A 1 173 ? -2.444 -4.128 -8.307 1.00 81.12 173 ILE A N 1
ATOM 1423 C CA . ILE A 1 173 ? -2.476 -4.222 -9.771 1.00 81.12 173 ILE A CA 1
ATOM 1424 C C . ILE A 1 173 ? -1.843 -2.972 -10.389 1.00 81.12 173 ILE A C 1
ATOM 1426 O O . ILE A 1 173 ? -1.030 -3.092 -11.304 1.00 81.12 173 ILE A O 1
ATOM 1430 N N . ARG A 1 174 ? -2.136 -1.779 -9.862 1.00 78.06 174 ARG A N 1
ATOM 1431 C CA . ARG A 1 174 ? -1.540 -0.519 -10.322 1.00 78.06 174 ARG A CA 1
ATOM 1432 C C . ARG A 1 174 ? -0.024 -0.483 -10.116 1.00 78.06 174 ARG A C 1
ATOM 1434 O O . ARG A 1 174 ? 0.694 -0.123 -11.044 1.00 78.06 174 ARG A O 1
ATOM 1441 N N . VAL A 1 175 ? 0.467 -0.922 -8.956 1.00 78.81 175 VAL A N 1
ATOM 1442 C CA . VAL A 1 175 ? 1.905 -1.062 -8.658 1.00 78.81 175 VAL A CA 1
ATOM 1443 C C . VAL A 1 175 ? 2.568 -2.034 -9.634 1.00 78.81 175 VAL A C 1
ATOM 1445 O O . VAL A 1 175 ? 3.589 -1.707 -10.229 1.00 78.81 175 VAL A O 1
ATOM 1448 N N . LYS A 1 176 ? 1.951 -3.195 -9.882 1.00 72.12 176 LYS A N 1
ATOM 1449 C CA . LYS A 1 176 ? 2.448 -4.168 -10.866 1.00 72.12 176 LYS A CA 1
ATOM 1450 C C . LYS A 1 176 ? 2.431 -3.629 -12.295 1.00 72.12 176 LYS A C 1
ATOM 1452 O O . LYS A 1 176 ? 3.292 -3.989 -13.101 1.00 72.12 176 LYS A O 1
ATOM 1457 N N . ASN A 1 177 ? 1.423 -2.830 -12.647 1.00 70.56 177 ASN A N 1
ATOM 1458 C CA . ASN A 1 177 ? 1.286 -2.189 -13.959 1.00 70.56 177 ASN A CA 1
ATOM 1459 C C . ASN A 1 177 ? 2.361 -1.123 -14.195 1.00 70.56 177 ASN A C 1
ATOM 1461 O O . ASN A 1 177 ? 2.764 -0.936 -15.344 1.00 70.56 177 ASN A O 1
ATOM 1465 N N . GLY A 1 178 ? 2.895 -0.524 -13.128 1.00 72.12 178 GLY A N 1
ATOM 1466 C CA . GLY A 1 178 ? 3.864 0.564 -13.217 1.00 72.12 178 GLY A CA 1
ATOM 1467 C C . GLY A 1 178 ? 3.254 1.822 -13.838 1.00 72.12 178 GLY A C 1
ATOM 1468 O O . GLY A 1 178 ? 2.053 1.886 -14.128 1.00 72.12 178 GLY A O 1
ATOM 1469 N N . GLU A 1 179 ? 4.070 2.853 -14.056 1.00 74.75 179 GLU A N 1
ATOM 1470 C CA . GLU A 1 179 ? 3.588 4.058 -14.734 1.00 74.75 179 GLU A CA 1
ATOM 1471 C C . GLU A 1 179 ? 3.411 3.831 -16.246 1.00 74.75 179 GLU A C 1
ATOM 1473 O O . GLU A 1 179 ? 4.167 3.107 -16.900 1.00 74.75 179 GLU A O 1
ATOM 1478 N N . LYS A 1 180 ? 2.433 4.518 -16.860 1.00 68.94 180 LYS A N 1
ATOM 1479 C CA . LYS A 1 180 ? 2.222 4.474 -18.323 1.00 68.94 180 LYS A CA 1
ATOM 1480 C C . LYS A 1 180 ? 3.492 4.843 -19.104 1.00 68.94 180 LYS A C 1
ATOM 1482 O O . LYS A 1 180 ? 3.713 4.326 -20.197 1.00 68.94 180 LYS A O 1
ATOM 1487 N N . TRP A 1 181 ? 4.333 5.714 -18.544 1.00 61.34 181 TRP A N 1
ATOM 1488 C CA . TRP A 1 181 ? 5.617 6.101 -19.130 1.00 61.34 181 TRP A CA 1
ATOM 1489 C C . TRP A 1 181 ? 6.651 4.981 -19.109 1.00 61.34 181 TRP A C 1
ATOM 1491 O O . TRP A 1 181 ? 7.373 4.830 -20.090 1.00 61.34 181 TRP A O 1
ATOM 1501 N N . PHE A 1 182 ? 6.669 4.152 -18.068 1.00 67.56 182 PHE A N 1
ATOM 1502 C CA . PHE A 1 182 ? 7.512 2.963 -18.025 1.00 67.56 182 PHE A CA 1
ATOM 1503 C C . PHE A 1 182 ? 7.071 1.909 -19.039 1.00 67.56 182 PHE A C 1
ATOM 1505 O O . PHE A 1 182 ? 7.892 1.304 -19.722 1.00 67.56 182 PHE A O 1
ATOM 1512 N N . SER A 1 183 ? 5.760 1.732 -19.212 1.00 69.00 183 SER A N 1
ATOM 1513 C CA . SER A 1 183 ? 5.240 0.861 -20.274 1.00 69.00 183 SER A CA 1
ATOM 1514 C C . SER A 1 183 ? 5.680 1.335 -21.671 1.00 69.00 183 SER A C 1
ATOM 1516 O O . SER A 1 183 ? 6.069 0.536 -22.523 1.00 69.00 183 SER A O 1
ATOM 1518 N N . ARG A 1 184 ? 5.722 2.656 -21.895 1.00 69.38 184 ARG A N 1
ATOM 1519 C CA . ARG A 1 184 ? 6.230 3.241 -23.146 1.00 69.38 184 ARG A CA 1
ATOM 1520 C C . ARG A 1 184 ? 7.745 3.120 -23.289 1.00 69.38 184 ARG A C 1
ATOM 1522 O O . ARG A 1 184 ? 8.209 2.748 -24.364 1.00 69.38 184 ARG A O 1
ATOM 1529 N N . SER A 1 185 ? 8.521 3.387 -22.237 1.00 67.81 185 SER A N 1
ATOM 1530 C CA . SER A 1 185 ? 9.987 3.299 -22.296 1.00 67.81 185 SER A CA 1
ATOM 1531 C C . SER A 1 185 ? 10.462 1.877 -22.603 1.00 67.81 185 SER A C 1
ATOM 1533 O O . SER A 1 185 ? 11.390 1.713 -23.392 1.00 67.81 185 SER A O 1
ATOM 1535 N N . LYS A 1 186 ? 9.748 0.856 -22.108 1.00 70.06 186 LYS A N 1
ATOM 1536 C CA . LYS A 1 186 ? 9.968 -0.559 -22.456 1.00 70.06 186 LYS A CA 1
ATOM 1537 C C . LYS A 1 186 ? 9.864 -0.867 -23.945 1.00 70.06 186 LYS A C 1
ATOM 1539 O O . LYS A 1 186 ? 10.468 -1.831 -24.386 1.00 70.06 186 LYS A O 1
ATOM 1544 N N . THR A 1 187 ? 9.109 -0.084 -24.713 1.00 72.81 187 THR A N 1
ATOM 1545 C CA . THR A 1 187 ? 8.955 -0.301 -26.162 1.00 72.81 187 THR A CA 1
ATOM 1546 C C . THR A 1 187 ? 9.866 0.628 -26.965 1.00 72.81 187 THR A C 1
ATOM 1548 O O . THR A 1 187 ? 10.461 0.218 -27.962 1.00 72.81 187 THR A O 1
ATOM 1551 N N . ILE A 1 188 ? 10.022 1.874 -26.510 1.00 73.75 188 ILE A N 1
ATOM 1552 C CA . ILE A 1 188 ? 10.801 2.904 -27.209 1.00 73.75 188 ILE A CA 1
ATOM 1553 C C . ILE A 1 188 ? 12.299 2.604 -27.148 1.00 73.75 188 ILE A C 1
ATOM 1555 O O . ILE A 1 188 ? 12.960 2.657 -28.181 1.00 73.75 188 ILE A O 1
ATOM 1559 N N . VAL A 1 189 ? 12.835 2.268 -25.969 1.00 74.12 189 VAL A N 1
ATOM 1560 C CA . VAL A 1 189 ? 14.281 2.043 -25.799 1.00 74.12 189 VAL A CA 1
ATOM 1561 C C . VAL A 1 189 ? 14.763 0.878 -26.671 1.00 74.12 189 VAL A C 1
ATOM 1563 O O . VAL A 1 189 ? 15.739 1.061 -27.399 1.00 74.12 189 VAL A O 1
ATOM 1566 N N . PRO A 1 190 ? 14.062 -0.274 -26.716 1.00 71.69 190 PRO A N 1
ATOM 1567 C CA . PRO A 1 190 ? 14.435 -1.337 -27.634 1.00 71.69 190 PRO A CA 1
ATOM 1568 C C . PRO A 1 190 ? 14.351 -0.959 -29.105 1.00 71.69 190 PRO A C 1
ATOM 1570 O O . PRO A 1 190 ? 15.261 -1.264 -29.870 1.00 71.69 190 PRO A O 1
ATOM 1573 N N . SER A 1 191 ? 13.295 -0.246 -29.492 1.00 74.50 191 SER A N 1
ATOM 1574 C CA . SER A 1 191 ? 13.115 0.193 -30.877 1.00 74.50 191 SER A CA 1
ATOM 1575 C C . SER A 1 191 ? 14.231 1.146 -31.317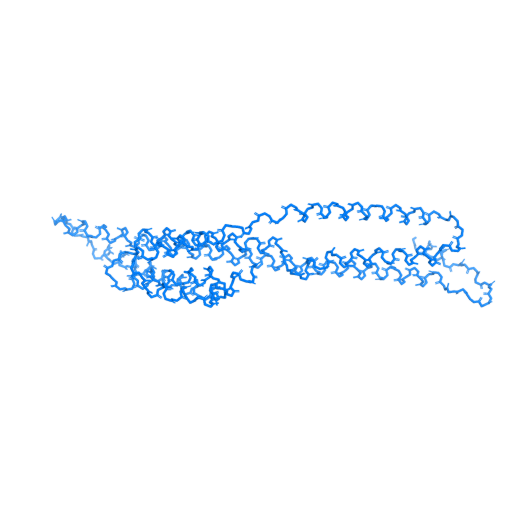 1.00 74.50 191 SER A C 1
ATOM 1577 O O . SER A 1 191 ? 14.744 1.023 -32.427 1.00 74.50 191 SER A O 1
ATOM 1579 N N . ALA A 1 192 ? 14.656 2.055 -30.435 1.00 75.69 192 ALA A N 1
ATOM 1580 C CA . ALA A 1 192 ? 15.761 2.972 -30.692 1.00 75.69 192 ALA A CA 1
ATOM 1581 C C . ALA A 1 192 ? 17.105 2.238 -30.830 1.00 75.69 192 ALA A C 1
ATOM 1583 O O . ALA A 1 192 ? 17.876 2.549 -31.735 1.00 75.69 192 ALA A O 1
ATOM 1584 N N . LEU A 1 193 ? 17.368 1.231 -29.987 1.00 74.94 193 LEU A N 1
ATOM 1585 C CA . LEU A 1 193 ? 18.575 0.403 -30.088 1.00 74.94 193 LEU A CA 1
ATOM 1586 C C . LEU A 1 193 ? 18.615 -0.407 -31.391 1.00 74.94 193 LEU A C 1
ATOM 1588 O O . LEU A 1 193 ? 19.661 -0.463 -32.034 1.00 74.94 193 LEU A O 1
ATOM 1592 N N . ILE A 1 194 ? 17.483 -0.977 -31.818 1.00 77.25 194 ILE A N 1
ATOM 1593 C CA . ILE A 1 194 ? 17.379 -1.675 -33.110 1.00 77.25 194 ILE A CA 1
ATOM 1594 C C . ILE A 1 194 ? 17.632 -0.700 -34.259 1.00 77.25 194 ILE A C 1
ATOM 1596 O O . ILE A 1 194 ? 18.418 -1.007 -35.149 1.00 77.25 194 ILE A O 1
ATOM 1600 N N . ALA A 1 195 ? 17.006 0.481 -34.238 1.00 77.12 195 ALA A N 1
ATOM 1601 C CA . ALA A 1 195 ? 17.200 1.489 -35.274 1.00 77.12 195 ALA A CA 1
ATOM 1602 C C . ALA A 1 195 ? 18.671 1.923 -35.372 1.00 77.12 195 ALA A C 1
ATOM 1604 O O . ALA A 1 195 ? 19.218 1.968 -36.469 1.00 77.12 195 ALA A O 1
ATOM 1605 N N . LEU A 1 196 ? 19.341 2.157 -34.238 1.00 75.44 196 LEU A N 1
ATOM 1606 C CA . LEU A 1 196 ? 20.777 2.456 -34.200 1.00 75.44 196 LEU A CA 1
ATOM 1607 C C . LEU A 1 196 ? 21.628 1.293 -34.727 1.00 75.44 196 LEU A C 1
ATOM 1609 O O . LEU A 1 196 ? 22.586 1.526 -35.463 1.00 75.44 196 LEU A O 1
ATOM 1613 N N . GLY A 1 197 ? 21.281 0.050 -34.386 1.00 74.69 197 GLY A N 1
ATOM 1614 C CA . GLY A 1 197 ? 21.941 -1.142 -34.918 1.00 74.69 197 GLY A CA 1
ATOM 1615 C C . GLY A 1 197 ? 21.800 -1.253 -36.438 1.00 74.69 197 GLY A C 1
ATOM 1616 O O . GLY A 1 197 ? 22.795 -1.441 -37.132 1.00 74.69 197 GLY A O 1
ATOM 1617 N N . LEU A 1 198 ? 20.590 -1.055 -36.966 1.00 77.44 198 LEU A N 1
ATOM 1618 C CA . LEU A 1 198 ? 20.306 -1.074 -38.404 1.00 77.44 198 LEU A CA 1
ATOM 1619 C C . LEU A 1 198 ? 21.014 0.061 -39.149 1.00 77.44 198 LEU A C 1
ATOM 1621 O O . LEU A 1 198 ? 21.577 -0.179 -40.211 1.00 77.44 198 LEU A O 1
ATOM 1625 N N . ILE A 1 199 ? 21.035 1.274 -38.588 1.00 77.94 199 ILE A N 1
ATOM 1626 C CA . ILE A 1 199 ? 21.774 2.410 -39.156 1.00 77.94 199 ILE A CA 1
ATOM 1627 C C . ILE A 1 199 ? 23.266 2.079 -39.239 1.00 77.94 199 ILE A C 1
ATOM 1629 O O . ILE A 1 199 ? 23.874 2.314 -40.279 1.00 77.94 199 ILE A O 1
ATOM 1633 N N . ASN A 1 200 ? 23.847 1.484 -38.190 1.00 70.69 200 ASN A N 1
ATOM 1634 C CA . ASN A 1 200 ? 25.237 1.030 -38.232 1.00 70.69 200 ASN A CA 1
ATOM 1635 C C . ASN A 1 200 ? 25.455 -0.025 -39.322 1.00 70.69 200 ASN A C 1
ATOM 1637 O O . ASN A 1 200 ? 26.401 0.106 -40.087 1.00 70.69 200 ASN A O 1
ATOM 1641 N N . ILE A 1 201 ? 24.576 -1.026 -39.448 1.00 74.38 201 ILE A N 1
ATOM 1642 C CA . ILE A 1 201 ? 24.688 -2.044 -40.506 1.00 74.38 201 ILE A CA 1
ATOM 1643 C C . ILE A 1 201 ? 24.642 -1.392 -41.891 1.00 74.38 201 ILE A C 1
ATOM 1645 O O . ILE A 1 201 ? 25.488 -1.693 -42.719 1.00 74.38 201 ILE A O 1
ATOM 1649 N N . VAL A 1 202 ? 23.691 -0.489 -42.149 1.00 77.50 202 VAL A N 1
ATOM 1650 C CA . VAL A 1 202 ? 23.528 0.166 -43.459 1.00 77.50 202 VAL A CA 1
ATOM 1651 C C . VAL A 1 202 ? 24.709 1.079 -43.789 1.00 77.50 202 VAL A C 1
ATOM 1653 O O . VAL A 1 202 ? 25.194 1.052 -44.917 1.00 77.50 202 VAL A O 1
ATOM 1656 N N . LEU A 1 203 ? 25.193 1.861 -42.820 1.00 72.06 203 LEU A N 1
ATOM 1657 C CA . LEU A 1 203 ? 26.331 2.763 -43.018 1.00 72.06 203 LEU A CA 1
ATOM 1658 C C . LEU A 1 203 ? 27.668 2.017 -43.146 1.00 72.06 203 LEU A C 1
ATOM 1660 O O . LEU A 1 203 ? 28.561 2.508 -43.831 1.00 72.06 203 LEU A O 1
ATOM 1664 N N . LEU A 1 204 ? 27.812 0.849 -42.508 1.00 66.81 204 LEU A N 1
ATOM 1665 C CA . LEU A 1 204 ? 29.047 0.052 -42.516 1.00 66.81 204 LEU A CA 1
ATOM 1666 C C . LEU A 1 204 ? 29.058 -1.062 -43.580 1.00 66.81 204 LEU A C 1
ATOM 1668 O O . LEU A 1 204 ? 30.127 -1.579 -43.886 1.00 66.81 204 LEU A O 1
ATOM 1672 N N . ASN A 1 205 ? 27.915 -1.383 -44.200 1.00 62.62 205 ASN A N 1
ATOM 1673 C CA . ASN A 1 205 ? 27.785 -2.417 -45.237 1.00 62.62 205 ASN A CA 1
ATOM 1674 C C . ASN A 1 205 ? 28.672 -2.264 -46.492 1.00 62.62 205 ASN A C 1
ATOM 1676 O O . ASN A 1 205 ? 28.969 -3.291 -47.096 1.00 62.62 205 ASN A O 1
ATOM 1680 N N . PRO A 1 206 ? 29.098 -1.065 -46.950 1.00 64.12 206 PRO A N 1
ATOM 1681 C CA . PRO A 1 206 ? 29.980 -0.997 -48.117 1.00 64.12 206 PRO A CA 1
ATOM 1682 C C . PRO A 1 206 ? 31.421 -1.450 -47.827 1.00 64.12 206 PRO A C 1
ATOM 1684 O O . PRO A 1 206 ? 32.211 -1.545 -48.764 1.00 64.12 206 PRO A O 1
ATOM 1687 N N . PHE A 1 207 ? 31.779 -1.735 -46.569 1.00 57.50 207 PHE A N 1
ATOM 1688 C CA . PHE A 1 207 ? 33.103 -2.224 -46.193 1.00 57.50 207 PHE A CA 1
ATOM 1689 C C . PHE A 1 207 ? 33.049 -3.726 -45.874 1.00 57.50 207 PHE A C 1
ATOM 1691 O O . PHE A 1 207 ? 32.309 -4.169 -45.001 1.00 57.50 207 PHE A O 1
ATOM 1698 N N . ASP A 1 208 ? 33.841 -4.475 -46.637 1.00 59.41 208 ASP A N 1
ATOM 1699 C CA . ASP A 1 208 ? 33.954 -5.934 -46.750 1.00 59.41 208 ASP A CA 1
ATOM 1700 C C . ASP A 1 208 ? 33.827 -6.755 -45.445 1.00 59.41 208 ASP A C 1
ATOM 1702 O O . ASP A 1 208 ? 34.126 -6.247 -44.364 1.00 59.41 208 ASP A O 1
ATOM 1706 N N . HIS A 1 209 ? 33.441 -8.038 -45.591 1.00 60.25 209 HIS A N 1
ATOM 1707 C CA . HIS A 1 209 ? 33.036 -9.102 -44.630 1.00 60.25 209 HIS A CA 1
ATOM 1708 C C . HIS A 1 209 ? 33.746 -9.218 -43.255 1.00 60.25 209 HIS A C 1
ATOM 1710 O O . HIS A 1 209 ? 34.104 -10.304 -42.789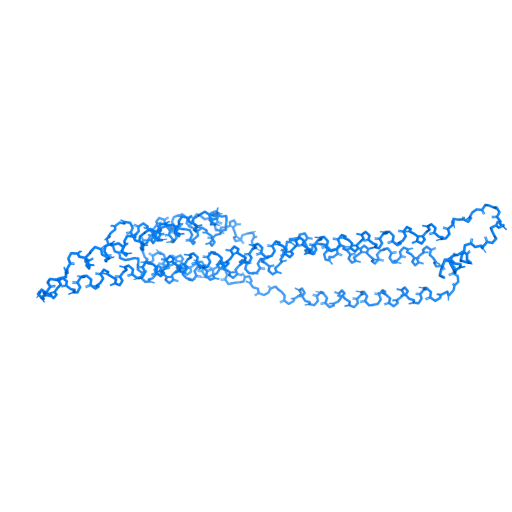 1.00 60.25 209 HIS A O 1
ATOM 1716 N N . SER A 1 210 ? 33.923 -8.115 -42.548 1.00 64.12 210 SER A N 1
ATOM 1717 C CA . SER A 1 210 ? 34.615 -8.073 -41.272 1.00 64.12 210 SER A CA 1
ATOM 1718 C C . SER A 1 210 ? 33.781 -8.748 -40.170 1.00 64.12 210 SER A C 1
ATOM 1720 O O . SER A 1 210 ? 32.546 -8.678 -40.175 1.00 64.12 210 SER A O 1
ATOM 1722 N N . PRO A 1 211 ? 34.428 -9.385 -39.174 1.00 62.81 211 PRO A N 1
ATOM 1723 C CA . PRO A 1 211 ? 33.757 -10.084 -38.068 1.00 62.81 211 PRO A CA 1
ATOM 1724 C C . PRO A 1 211 ? 32.752 -9.211 -37.288 1.00 62.81 211 PRO A C 1
ATOM 1726 O O . PRO A 1 211 ? 31.851 -9.737 -36.636 1.00 62.81 211 PRO A O 1
ATOM 1729 N N . LEU A 1 212 ? 32.845 -7.882 -37.408 1.00 58.06 212 LEU A N 1
ATOM 1730 C CA . LEU A 1 212 ? 31.885 -6.908 -36.878 1.00 58.06 212 LEU A CA 1
ATOM 1731 C C . LEU A 1 212 ? 30.448 -7.107 -37.395 1.00 58.06 212 LEU A C 1
ATOM 1733 O O . LEU A 1 212 ? 29.504 -6.930 -36.624 1.00 58.06 212 LEU A O 1
ATOM 1737 N N . ILE A 1 213 ? 30.263 -7.534 -38.649 1.00 62.88 213 ILE A N 1
ATOM 1738 C CA . ILE A 1 213 ? 28.928 -7.784 -39.226 1.00 62.88 213 ILE A CA 1
ATOM 1739 C C . ILE A 1 213 ? 28.274 -9.012 -38.567 1.00 62.88 213 ILE A C 1
ATOM 1741 O O . ILE A 1 213 ? 27.077 -9.012 -38.276 1.00 62.88 213 ILE A O 1
ATOM 1745 N N . ILE A 1 214 ? 29.067 -10.038 -38.244 1.00 64.19 214 ILE A N 1
ATOM 1746 C CA . ILE A 1 214 ? 28.585 -11.265 -37.590 1.00 64.19 214 ILE A CA 1
ATOM 1747 C C . ILE A 1 214 ? 28.176 -10.974 -36.138 1.00 64.19 214 ILE A C 1
ATOM 1749 O O . ILE A 1 214 ? 27.101 -11.391 -35.701 1.00 64.19 214 ILE A O 1
ATOM 1753 N N . PHE A 1 215 ? 28.982 -10.199 -35.403 1.00 62.78 215 PHE A N 1
ATOM 1754 C CA . PHE A 1 215 ? 28.635 -9.769 -34.042 1.00 62.78 215 PHE A CA 1
ATOM 1755 C C . PHE A 1 215 ? 27.370 -8.902 -34.010 1.00 62.78 215 PHE A C 1
ATOM 1757 O O . PHE A 1 215 ? 26.531 -9.071 -33.125 1.00 62.78 215 PHE A O 1
ATOM 1764 N N . SER A 1 216 ? 27.195 -8.028 -35.004 1.00 65.31 216 SER A N 1
ATOM 1765 C CA . SER A 1 216 ? 25.987 -7.217 -35.179 1.00 65.31 216 SER A CA 1
ATOM 1766 C C . SER A 1 216 ? 24.727 -8.075 -35.390 1.00 65.31 216 SER A C 1
ATOM 1768 O O . SER A 1 216 ? 23.711 -7.849 -34.726 1.00 65.31 216 SER A O 1
ATOM 1770 N N . GLY A 1 217 ? 24.802 -9.107 -36.237 1.00 65.19 217 GLY A N 1
ATOM 1771 C CA . GLY A 1 217 ? 23.687 -10.027 -36.485 1.00 65.19 217 GLY A CA 1
ATOM 1772 C C . GLY A 1 217 ? 23.285 -10.848 -35.254 1.00 65.19 217 GLY A C 1
ATOM 1773 O O . GLY A 1 217 ? 22.099 -10.956 -34.942 1.00 65.19 217 GLY A O 1
ATOM 1774 N N . ILE A 1 218 ? 24.261 -11.372 -34.503 1.00 69.81 218 ILE A N 1
ATOM 1775 C CA . ILE A 1 218 ? 24.006 -12.126 -33.262 1.00 69.81 218 ILE A CA 1
ATOM 1776 C C . ILE A 1 218 ? 23.349 -11.230 -32.206 1.00 69.81 218 ILE A C 1
ATOM 1778 O O . ILE A 1 218 ? 22.396 -11.650 -31.545 1.00 69.81 218 ILE A O 1
ATOM 1782 N N . PHE A 1 219 ? 23.807 -9.981 -32.082 1.00 68.12 219 PHE A N 1
ATOM 1783 C CA . PHE A 1 219 ? 23.212 -9.018 -31.159 1.00 68.12 219 PHE A CA 1
ATOM 1784 C C . PHE A 1 219 ? 21.741 -8.753 -31.503 1.00 68.12 219 PHE A C 1
ATOM 1786 O O . PHE A 1 219 ? 20.892 -8.753 -30.615 1.00 68.12 219 PHE A O 1
ATOM 1793 N N . LEU A 1 220 ? 21.416 -8.619 -32.793 1.00 68.62 220 LEU A N 1
ATOM 1794 C CA . LEU A 1 220 ? 20.051 -8.398 -33.274 1.00 68.62 220 LEU A CA 1
ATOM 1795 C C . LEU A 1 220 ? 19.133 -9.606 -32.996 1.00 68.62 220 LEU A C 1
ATOM 1797 O O . LEU A 1 220 ? 17.986 -9.420 -32.593 1.00 68.62 220 LEU A O 1
ATOM 1801 N N . ILE A 1 221 ? 19.640 -10.839 -33.116 1.00 66.12 221 ILE A N 1
ATOM 1802 C CA . ILE A 1 221 ? 18.883 -12.071 -32.814 1.00 66.12 221 ILE A CA 1
ATOM 1803 C C . ILE A 1 221 ? 18.583 -12.201 -31.314 1.00 66.12 221 ILE A C 1
ATOM 1805 O O . ILE A 1 221 ? 17.433 -12.442 -30.941 1.00 66.12 221 ILE A O 1
ATOM 1809 N N . ILE A 1 222 ? 19.584 -12.003 -30.447 1.00 70.31 222 ILE A N 1
ATOM 1810 C CA . ILE A 1 222 ? 19.395 -12.025 -28.983 1.00 70.31 222 ILE A CA 1
ATOM 1811 C C . ILE A 1 222 ? 18.372 -10.958 -28.571 1.00 70.31 222 ILE A C 1
ATOM 1813 O O . ILE A 1 222 ? 17.511 -11.187 -27.718 1.00 70.31 222 ILE A O 1
ATOM 1817 N N . PHE A 1 223 ? 18.422 -9.804 -29.234 1.00 65.31 223 PHE A N 1
ATOM 1818 C CA . PHE A 1 223 ? 17.522 -8.694 -28.978 1.00 65.31 223 PHE A CA 1
ATOM 1819 C C . PHE A 1 223 ? 16.070 -8.977 -29.400 1.00 65.31 223 PHE A C 1
ATOM 1821 O O . PHE A 1 223 ? 15.137 -8.740 -28.628 1.00 65.31 223 PHE A O 1
ATOM 1828 N N . LEU A 1 224 ? 15.866 -9.547 -30.594 1.00 64.00 224 LEU A N 1
ATOM 1829 C CA . LEU A 1 224 ? 14.545 -9.972 -31.071 1.00 64.00 224 LEU A CA 1
ATOM 1830 C C . LEU A 1 224 ? 13.941 -11.070 -30.184 1.00 64.00 224 LEU A C 1
ATOM 1832 O O . LEU A 1 224 ? 12.745 -11.026 -29.886 1.00 64.00 224 LEU A O 1
ATOM 1836 N N . PHE A 1 225 ? 14.758 -12.011 -29.703 1.00 60.91 225 PHE A N 1
ATOM 1837 C CA . PHE A 1 225 ? 14.313 -13.048 -28.771 1.00 60.91 225 PHE A CA 1
ATOM 1838 C C . PHE A 1 225 ? 13.825 -12.448 -27.441 1.00 60.91 225 PHE A C 1
ATOM 1840 O O . PHE A 1 225 ? 12.755 -12.811 -26.947 1.00 60.91 225 PHE A O 1
ATOM 1847 N N . GLY A 1 226 ? 14.536 -11.444 -26.913 1.00 68.50 226 GLY A N 1
ATOM 1848 C CA . GLY A 1 226 ? 14.099 -10.681 -25.739 1.00 68.50 226 GLY A CA 1
ATOM 1849 C C . GLY A 1 226 ? 12.730 -10.008 -25.922 1.00 68.50 226 GLY A C 1
ATOM 1850 O O . GLY A 1 226 ? 11.909 -10.008 -25.002 1.00 68.50 226 GLY A O 1
ATOM 1851 N N . MET A 1 227 ? 12.432 -9.497 -27.122 1.00 60.78 227 MET A N 1
ATOM 1852 C CA . MET A 1 227 ? 11.138 -8.873 -27.432 1.00 60.78 227 MET A CA 1
ATOM 1853 C C . MET A 1 227 ? 9.969 -9.864 -27.508 1.00 60.78 227 MET A C 1
ATOM 1855 O O . MET A 1 227 ? 8.872 -9.541 -27.043 1.00 60.78 227 MET A O 1
ATOM 1859 N N . VAL A 1 228 ? 10.176 -11.057 -28.074 1.00 55.41 228 VAL A N 1
ATOM 1860 C CA . VAL A 1 228 ? 9.132 -12.097 -28.158 1.00 55.41 228 VAL A CA 1
ATOM 1861 C C . VAL A 1 228 ? 8.753 -12.580 -26.759 1.00 55.41 228 VAL A C 1
ATOM 1863 O O . VAL A 1 228 ? 7.569 -12.602 -26.416 1.00 55.41 228 VAL A O 1
ATOM 1866 N N . CYS A 1 229 ? 9.751 -12.846 -25.913 1.00 56.88 229 CYS A N 1
ATOM 1867 C CA . CYS A 1 229 ? 9.531 -13.183 -24.507 1.00 56.88 229 CYS A CA 1
ATOM 1868 C C . CYS A 1 229 ? 8.771 -12.068 -23.770 1.00 56.88 229 CYS A C 1
ATOM 1870 O O . CYS A 1 229 ? 7.877 -12.346 -22.971 1.00 56.88 229 CYS A O 1
ATOM 1872 N N . HIS A 1 230 ? 9.051 -10.798 -24.080 1.00 57.31 230 HIS A N 1
ATOM 1873 C CA . HIS A 1 230 ? 8.354 -9.676 -23.458 1.00 57.31 230 HIS A CA 1
ATOM 1874 C C . HIS A 1 230 ? 6.878 -9.562 -23.881 1.00 57.31 230 HIS A C 1
ATOM 1876 O O . HIS A 1 230 ? 6.020 -9.320 -23.031 1.00 57.31 230 HIS A O 1
ATOM 1882 N N . LYS A 1 231 ? 6.559 -9.780 -25.165 1.00 54.34 231 LYS A N 1
ATOM 1883 C CA . LYS A 1 231 ? 5.170 -9.774 -25.662 1.00 54.34 231 LYS A CA 1
ATOM 1884 C C . LYS A 1 231 ? 4.327 -10.896 -25.055 1.00 54.34 231 LYS A C 1
ATOM 1886 O O . LYS A 1 231 ? 3.176 -10.653 -24.705 1.00 54.34 231 LYS A O 1
ATOM 1891 N N . ILE A 1 232 ? 4.905 -12.084 -24.874 1.00 51.41 232 ILE A N 1
ATOM 1892 C CA . ILE A 1 232 ? 4.225 -13.225 -24.240 1.00 51.41 232 ILE A CA 1
ATOM 1893 C C . ILE A 1 232 ? 3.856 -12.899 -22.782 1.00 51.41 232 ILE A C 1
ATOM 1895 O O . ILE A 1 232 ? 2.738 -13.182 -22.363 1.00 51.41 232 ILE A O 1
ATOM 1899 N N . ILE A 1 233 ? 4.734 -12.206 -22.047 1.00 53.84 233 ILE A N 1
ATOM 1900 C CA . ILE A 1 233 ? 4.480 -11.760 -20.662 1.00 53.84 233 ILE A CA 1
ATOM 1901 C C . ILE A 1 233 ? 3.381 -10.682 -20.587 1.00 53.84 233 ILE A C 1
ATOM 1903 O O . ILE A 1 233 ? 2.670 -10.582 -19.588 1.00 53.84 233 ILE A O 1
ATOM 1907 N N . ILE A 1 234 ? 3.229 -9.857 -21.628 1.00 52.31 234 ILE A N 1
ATOM 1908 C CA . ILE A 1 234 ? 2.169 -8.838 -21.693 1.00 52.31 234 ILE A CA 1
ATOM 1909 C C . ILE A 1 234 ? 0.810 -9.471 -22.029 1.00 52.31 234 ILE A C 1
ATOM 1911 O O . ILE A 1 234 ? -0.201 -9.019 -21.500 1.00 52.31 234 ILE A O 1
ATOM 1915 N N . TYR A 1 235 ? 0.772 -10.525 -22.850 1.00 44.56 235 TYR A N 1
ATOM 1916 C CA . TYR A 1 235 ? -0.482 -11.139 -23.305 1.00 44.56 235 TYR A CA 1
ATOM 1917 C C . TYR A 1 235 ? -1.211 -11.933 -22.207 1.00 44.56 235 TYR A C 1
ATOM 1919 O O . TYR A 1 235 ? -2.431 -12.029 -22.215 1.00 44.56 235 TYR A O 1
ATOM 1927 N N . THR A 1 236 ? -0.506 -12.423 -21.185 1.00 49.06 236 THR A N 1
ATOM 1928 C CA . THR A 1 236 ? -1.125 -13.124 -20.038 1.00 49.06 236 THR A CA 1
ATOM 1929 C C . THR A 1 236 ? -1.804 -12.182 -19.024 1.00 49.06 236 THR A C 1
ATOM 1931 O O . THR A 1 236 ? -2.151 -12.598 -17.921 1.00 49.06 236 THR A O 1
ATOM 1934 N N . ARG A 1 237 ? -1.950 -10.888 -19.345 1.00 46.59 237 ARG A N 1
ATOM 1935 C CA . ARG A 1 237 ? -2.257 -9.818 -18.378 1.00 46.59 237 ARG A CA 1
ATOM 1936 C C . ARG A 1 237 ? -3.696 -9.275 -18.435 1.00 46.59 237 ARG A C 1
ATOM 1938 O O . ARG A 1 237 ? -4.062 -8.507 -17.549 1.00 46.59 237 ARG A O 1
ATOM 1945 N N . GLU A 1 238 ? -4.510 -9.650 -19.423 1.00 43.53 238 GLU A N 1
ATOM 1946 C CA . GLU A 1 238 ? -5.802 -8.989 -19.720 1.00 43.53 238 GLU A CA 1
ATOM 1947 C C . GLU A 1 238 ? -7.062 -9.571 -19.032 1.00 43.53 238 GLU A C 1
ATOM 1949 O O . GLU A 1 238 ? -8.155 -9.047 -19.217 1.00 43.53 238 GLU A O 1
ATOM 1954 N N . GLU A 1 239 ? -6.958 -10.578 -18.162 1.00 43.94 239 GLU A N 1
ATOM 1955 C CA . GLU A 1 239 ? -8.140 -11.322 -17.665 1.00 43.94 239 GLU A CA 1
ATOM 1956 C C . GLU A 1 239 ? -8.914 -10.746 -16.449 1.00 43.94 239 GLU A C 1
ATOM 1958 O O . GLU A 1 239 ? -9.790 -11.417 -15.912 1.00 43.94 239 GLU A O 1
ATOM 1963 N N . ASN A 1 240 ? -8.667 -9.519 -15.970 1.00 47.84 240 ASN A N 1
ATOM 1964 C CA . ASN A 1 240 ? -9.186 -9.090 -14.648 1.00 47.84 240 ASN A CA 1
ATOM 1965 C C . ASN A 1 240 ? -10.329 -8.052 -14.618 1.00 47.84 240 ASN A C 1
ATOM 1967 O O . ASN A 1 240 ? -10.667 -7.569 -13.536 1.00 47.84 240 ASN A O 1
ATOM 1971 N N . HIS A 1 241 ? -10.961 -7.705 -15.742 1.00 49.94 241 HIS A N 1
ATOM 1972 C CA . HIS A 1 241 ? -11.863 -6.538 -15.789 1.00 49.94 241 HIS A CA 1
ATOM 1973 C C . HIS A 1 241 ? -13.360 -6.812 -15.516 1.00 49.94 241 HIS A C 1
ATOM 1975 O O . HIS A 1 241 ? -14.116 -5.870 -15.266 1.00 49.94 241 HIS A O 1
ATOM 1981 N N . THR A 1 242 ? -13.797 -8.073 -15.462 1.00 49.56 242 THR A N 1
ATOM 1982 C CA . THR A 1 242 ? -15.233 -8.432 -15.400 1.00 49.56 242 THR A CA 1
ATOM 1983 C C . THR A 1 242 ? -15.829 -8.499 -13.982 1.00 49.56 242 THR A C 1
ATOM 1985 O O . THR A 1 242 ? -17.043 -8.552 -13.833 1.00 49.56 242 THR A O 1
ATOM 1988 N N . TYR A 1 243 ? -15.020 -8.433 -12.918 1.00 53.97 243 TYR A N 1
ATOM 1989 C CA . TYR A 1 243 ? -15.481 -8.625 -11.524 1.00 53.97 243 TYR A CA 1
ATOM 1990 C C . TYR A 1 243 ? -16.011 -7.358 -10.829 1.00 53.97 243 TYR A C 1
ATOM 1992 O O . TYR A 1 243 ? -16.415 -7.382 -9.667 1.00 53.97 243 TYR A O 1
ATOM 2000 N N . THR A 1 244 ? -15.969 -6.225 -11.521 1.00 61.00 244 THR A N 1
ATOM 2001 C CA . THR A 1 244 ? -16.079 -4.898 -10.908 1.00 61.00 244 THR A CA 1
ATOM 2002 C C . THR A 1 244 ? -17.527 -4.469 -10.663 1.00 61.00 244 THR A C 1
ATOM 2004 O O . THR A 1 244 ? -17.826 -3.842 -9.648 1.00 61.00 244 THR A O 1
ATOM 2007 N N . LYS A 1 245 ? -18.430 -4.814 -11.587 1.00 62.59 245 LYS A N 1
ATOM 2008 C CA . LYS A 1 245 ? -19.819 -4.336 -11.597 1.00 62.59 245 LYS A CA 1
ATOM 2009 C C . LYS A 1 245 ? -20.692 -5.082 -10.586 1.00 62.59 245 LYS A C 1
ATOM 2011 O O . LYS A 1 245 ? -21.260 -4.445 -9.703 1.00 62.59 245 LYS A O 1
ATOM 2016 N N . ASP A 1 246 ? -20.693 -6.413 -10.642 1.00 65.19 246 ASP A N 1
ATOM 2017 C CA . ASP A 1 246 ? -21.473 -7.274 -9.739 1.00 65.19 246 ASP A CA 1
ATOM 2018 C C . ASP A 1 246 ? -21.111 -7.044 -8.266 1.00 65.19 246 ASP A C 1
ATOM 2020 O O . ASP A 1 246 ? -21.962 -7.088 -7.377 1.00 65.19 246 ASP A O 1
ATOM 2024 N N . TYR A 1 247 ? -19.839 -6.743 -7.995 1.00 66.56 247 TYR A N 1
ATOM 2025 C CA . TYR A 1 247 ? -19.378 -6.450 -6.645 1.00 66.56 247 TYR A CA 1
ATOM 2026 C C . TYR A 1 247 ? -19.911 -5.110 -6.115 1.00 66.56 247 TYR A C 1
ATOM 2028 O O . TYR A 1 247 ? -20.374 -5.036 -4.975 1.00 66.56 247 TYR A 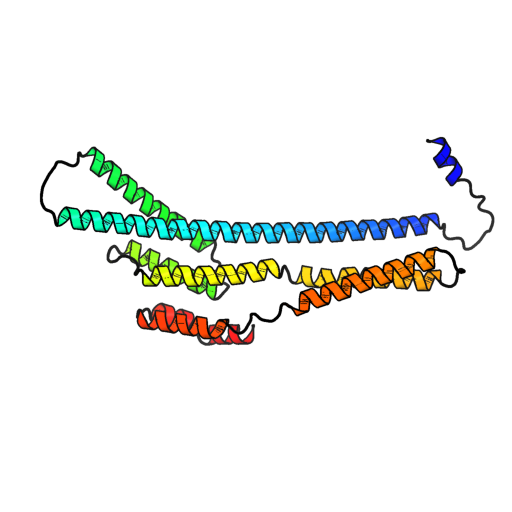O 1
ATOM 2036 N N . ILE A 1 248 ? -19.879 -4.057 -6.940 1.00 67.31 248 ILE A N 1
ATOM 2037 C CA . ILE A 1 248 ? -20.425 -2.743 -6.573 1.00 67.31 248 ILE A CA 1
ATOM 2038 C C . ILE A 1 248 ? -21.938 -2.849 -6.353 1.00 67.31 248 ILE A C 1
ATOM 2040 O O . ILE A 1 248 ? -22.446 -2.320 -5.367 1.00 67.31 248 ILE A O 1
ATOM 2044 N N . GLU A 1 249 ? -22.651 -3.584 -7.207 1.00 71.38 249 GLU A N 1
ATOM 2045 C CA . GLU A 1 249 ? -24.089 -3.822 -7.048 1.00 71.38 249 GLU A CA 1
ATOM 2046 C C . GLU A 1 249 ? -24.409 -4.587 -5.751 1.00 71.38 249 GLU A C 1
ATOM 2048 O O . GLU A 1 249 ? -25.358 -4.234 -5.048 1.00 71.38 249 GLU A O 1
ATOM 2053 N N . ASN A 1 250 ? -23.584 -5.567 -5.364 1.00 75.00 250 ASN A N 1
ATOM 2054 C CA . ASN A 1 250 ? -23.742 -6.300 -4.104 1.00 75.00 250 ASN A CA 1
ATOM 2055 C C . ASN A 1 250 ? -23.471 -5.415 -2.870 1.00 75.00 250 ASN A C 1
ATOM 2057 O O . ASN A 1 250 ? -24.208 -5.488 -1.886 1.00 75.00 250 ASN A O 1
ATOM 2061 N N . ILE A 1 251 ? -22.472 -4.524 -2.924 1.00 68.94 251 ILE A N 1
ATOM 2062 C CA . ILE A 1 251 ? -22.260 -3.518 -1.868 1.00 68.94 251 ILE A CA 1
ATOM 2063 C C . ILE A 1 251 ? -23.462 -2.588 -1.761 1.00 68.94 251 ILE A C 1
ATOM 2065 O O . ILE A 1 251 ? -23.957 -2.367 -0.660 1.00 68.94 251 ILE A O 1
ATOM 2069 N N . ILE A 1 252 ? -23.933 -2.040 -2.885 1.00 69.19 252 ILE A N 1
ATOM 2070 C CA . ILE A 1 252 ? -25.073 -1.117 -2.896 1.00 69.19 252 ILE A CA 1
ATOM 2071 C C . ILE A 1 252 ? -26.306 -1.804 -2.308 1.00 69.19 252 ILE A C 1
ATOM 2073 O O . ILE A 1 252 ? -27.020 -1.193 -1.516 1.00 69.19 252 ILE A O 1
ATOM 2077 N N . LYS A 1 253 ? -26.526 -3.081 -2.640 1.00 77.69 253 LYS A N 1
ATOM 2078 C CA . LYS A 1 253 ? -27.604 -3.886 -2.064 1.00 77.69 253 LYS A CA 1
ATOM 2079 C C . LYS A 1 253 ? -27.478 -3.997 -0.541 1.00 77.69 253 LYS A C 1
ATOM 2081 O O . LYS A 1 253 ? -28.421 -3.639 0.151 1.00 77.69 253 LYS A O 1
ATOM 2086 N N . LYS A 1 254 ? -26.307 -4.376 -0.020 1.00 72.38 254 LYS A N 1
ATOM 2087 C CA . LYS A 1 254 ? -26.076 -4.469 1.435 1.00 72.38 254 LYS A CA 1
ATOM 2088 C C . LYS A 1 254 ? -26.230 -3.126 2.152 1.00 72.38 254 LYS A C 1
ATOM 2090 O O . LYS A 1 254 ? -26.836 -3.059 3.212 1.00 72.38 254 LYS A O 1
ATOM 2095 N N . LEU A 1 255 ? -25.743 -2.034 1.560 1.00 66.31 255 LEU A N 1
ATOM 2096 C CA . LEU A 1 255 ? -25.922 -0.686 2.116 1.00 66.31 255 LEU A CA 1
ATOM 2097 C C . LEU A 1 255 ? -27.398 -0.257 2.145 1.00 66.31 255 LEU A C 1
ATOM 2099 O O . LEU A 1 255 ? -27.802 0.496 3.031 1.00 66.31 255 LEU A O 1
ATOM 2103 N N . LYS A 1 256 ? -28.201 -0.744 1.191 1.00 73.00 256 LYS A N 1
ATOM 2104 C CA . LYS A 1 256 ? -29.654 -0.541 1.150 1.00 73.00 256 LYS A CA 1
ATOM 2105 C C . LYS A 1 256 ? -30.370 -1.321 2.238 1.00 73.00 256 LYS A C 1
ATOM 2107 O O . LYS A 1 256 ? -31.248 -0.758 2.886 1.00 73.00 256 LYS A O 1
ATOM 2112 N N . ASP A 1 257 ? -29.948 -2.556 2.477 1.00 72.25 257 ASP A N 1
ATOM 2113 C CA . ASP A 1 257 ? -30.479 -3.392 3.555 1.00 72.25 257 ASP A CA 1
ATOM 2114 C C . ASP A 1 257 ? -30.180 -2.782 4.944 1.00 72.25 257 ASP A C 1
ATOM 2116 O O . ASP A 1 257 ? -30.986 -2.905 5.862 1.00 72.25 257 ASP A O 1
ATOM 2120 N N . LEU A 1 258 ? -29.088 -2.017 5.068 1.00 65.69 258 LEU A N 1
ATOM 2121 C CA . LEU A 1 258 ? -28.697 -1.277 6.278 1.00 65.69 258 LEU A CA 1
ATOM 2122 C C . LEU A 1 258 ? -29.368 0.105 6.441 1.00 65.69 258 LEU A C 1
ATOM 2124 O O . LEU A 1 258 ? -29.076 0.822 7.394 1.00 65.69 258 LEU A O 1
ATOM 2128 N N . ASN A 1 259 ? -30.272 0.499 5.537 1.00 67.50 259 ASN A N 1
ATOM 2129 C CA . ASN A 1 259 ? -31.045 1.750 5.590 1.00 67.50 259 ASN A CA 1
ATOM 2130 C C . ASN A 1 259 ? -30.218 3.061 5.580 1.00 67.50 259 ASN A C 1
ATOM 2132 O O . ASN A 1 259 ? -30.715 4.128 5.948 1.00 67.50 259 ASN A O 1
ATOM 2136 N N . HIS A 1 260 ? -28.976 3.031 5.086 1.00 64.12 260 HIS A N 1
ATOM 2137 C CA . HIS A 1 260 ? -28.143 4.229 4.917 1.00 64.12 260 HIS A CA 1
ATOM 2138 C C . HIS A 1 260 ? -28.355 4.889 3.545 1.00 64.12 260 HIS A C 1
ATOM 2140 O O . HIS A 1 260 ? -27.464 4.950 2.690 1.00 64.12 260 HIS A O 1
ATOM 2146 N N . ASN A 1 261 ? -29.559 5.430 3.343 1.00 64.56 261 ASN A N 1
ATOM 2147 C CA . ASN A 1 261 ? -29.963 6.089 2.094 1.00 64.56 261 ASN A CA 1
ATOM 2148 C C . ASN A 1 261 ? -29.073 7.287 1.712 1.00 64.56 261 ASN A C 1
ATOM 2150 O O . ASN A 1 261 ? -28.961 7.613 0.531 1.00 64.56 261 ASN A O 1
ATOM 2154 N N . GLU A 1 262 ? -28.386 7.907 2.677 1.00 59.09 262 GLU A N 1
ATOM 2155 C CA . GLU A 1 262 ? -27.441 8.997 2.415 1.00 59.09 262 GLU A CA 1
ATOM 2156 C C . GLU A 1 262 ? -26.212 8.519 1.622 1.00 59.09 262 GLU A C 1
ATOM 2158 O O . GLU A 1 262 ? -25.850 9.131 0.615 1.00 59.09 262 GLU A O 1
ATOM 2163 N N . ILE A 1 263 ? -25.621 7.379 1.996 1.00 59.62 263 ILE A N 1
ATOM 2164 C CA . ILE A 1 263 ? -24.483 6.782 1.278 1.00 59.62 263 ILE A CA 1
ATOM 2165 C C . ILE A 1 263 ? -24.926 6.357 -0.114 1.00 59.62 263 ILE A C 1
ATOM 2167 O O . ILE A 1 263 ? -24.225 6.594 -1.093 1.00 59.62 263 ILE A O 1
ATOM 2171 N N . ILE A 1 264 ? -26.116 5.763 -0.214 1.00 62.12 264 ILE A N 1
ATOM 2172 C CA . ILE A 1 264 ? -26.688 5.358 -1.495 1.00 62.12 264 ILE A CA 1
ATOM 2173 C C . ILE A 1 264 ? -26.892 6.585 -2.368 1.00 62.12 264 ILE A C 1
ATOM 2175 O O . ILE A 1 264 ? -26.531 6.529 -3.528 1.00 62.12 264 ILE A O 1
ATOM 2179 N N . SER A 1 265 ? -27.370 7.714 -1.843 1.00 65.31 265 SER A N 1
ATOM 2180 C CA . SER A 1 265 ? -27.510 8.941 -2.636 1.00 65.31 265 SER A CA 1
ATOM 2181 C C . SER A 1 265 ? -26.163 9.483 -3.142 1.00 65.31 265 SER A C 1
ATOM 2183 O O . SER A 1 265 ? -26.071 9.910 -4.291 1.00 65.31 265 SER A O 1
ATOM 2185 N N . LYS A 1 266 ? -25.099 9.384 -2.329 1.00 61.31 266 LYS A N 1
ATOM 2186 C CA . LYS A 1 266 ? -23.731 9.801 -2.690 1.00 61.31 266 LYS A CA 1
ATOM 2187 C C . LYS A 1 266 ? -23.041 8.829 -3.659 1.00 61.31 266 LYS A C 1
ATOM 2189 O O . LYS A 1 266 ? -22.281 9.264 -4.520 1.00 61.31 266 LYS A O 1
ATOM 2194 N N . LEU A 1 267 ? -23.301 7.524 -3.544 1.00 56.12 267 LEU A N 1
ATOM 2195 C CA . LEU A 1 267 ? -22.741 6.473 -4.407 1.00 56.12 267 LEU A CA 1
ATOM 2196 C C . LEU A 1 267 ? -23.555 6.250 -5.692 1.00 56.12 267 LEU A C 1
ATOM 2198 O O . LEU A 1 267 ? -22.984 5.896 -6.719 1.00 56.12 267 LEU A O 1
ATOM 2202 N N . SER A 1 268 ? -24.870 6.471 -5.646 1.00 56.91 268 SER A N 1
ATOM 2203 C CA . SER A 1 268 ? -25.834 6.306 -6.743 1.00 56.91 268 SER A CA 1
ATOM 2204 C C . SER A 1 268 ? -25.954 7.550 -7.620 1.00 56.91 268 SER A C 1
ATOM 2206 O O . SER A 1 268 ? -26.857 7.603 -8.462 1.00 56.91 268 SER A O 1
ATOM 2208 N N . ASP A 1 269 ? -25.075 8.546 -7.472 1.00 62.47 269 ASP A N 1
ATOM 2209 C CA . ASP A 1 269 ? -24.963 9.595 -8.478 1.00 62.47 269 ASP A CA 1
ATOM 2210 C C . ASP A 1 269 ? -24.622 8.935 -9.822 1.00 62.47 269 ASP A C 1
ATOM 2212 O O . ASP A 1 269 ? -23.496 8.510 -10.099 1.00 62.47 269 ASP A O 1
ATOM 2216 N N . LYS A 1 270 ? -25.664 8.775 -10.638 1.00 51.12 270 LYS A N 1
ATOM 2217 C CA . LYS A 1 270 ? -25.701 7.920 -11.824 1.00 51.12 270 LYS A CA 1
ATOM 2218 C C . LYS A 1 270 ? -24.652 8.356 -12.847 1.00 51.12 270 LYS A C 1
ATOM 2220 O O . LYS A 1 270 ? -24.044 7.515 -13.501 1.00 51.12 270 LYS A O 1
ATOM 2225 N N . LYS A 1 271 ? -24.355 9.662 -12.888 1.00 55.62 271 LYS A N 1
ATOM 2226 C CA . LYS A 1 271 ? -23.272 10.251 -13.690 1.00 55.62 271 LYS A CA 1
ATOM 2227 C C . LYS A 1 271 ? -21.893 9.773 -13.257 1.00 55.62 271 LYS A C 1
ATOM 2229 O O . LYS A 1 271 ? -21.016 9.612 -14.100 1.00 55.62 271 LYS A O 1
ATOM 2234 N N . THR A 1 272 ? -21.685 9.556 -11.965 1.00 54.09 272 THR A N 1
ATOM 2235 C CA . THR A 1 272 ? -20.415 9.080 -11.423 1.00 54.09 272 THR A CA 1
ATOM 2236 C C . THR A 1 272 ? -20.223 7.606 -11.788 1.00 54.09 272 THR A C 1
ATOM 2238 O O . THR A 1 272 ? -19.196 7.265 -12.366 1.00 54.09 272 TH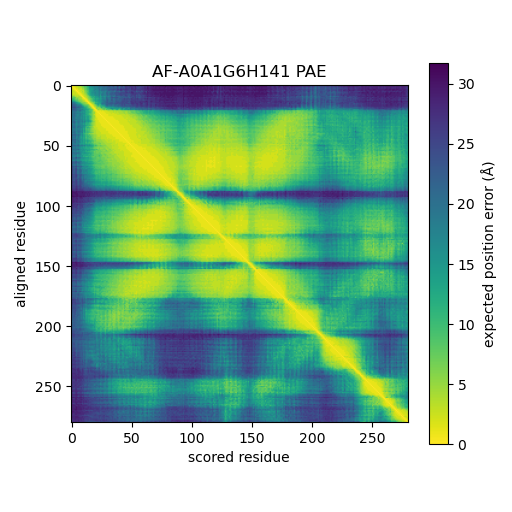R A O 1
ATOM 2241 N N . LEU A 1 273 ? -21.236 6.756 -11.593 1.00 50.47 273 LEU A N 1
ATOM 2242 C CA . LEU A 1 273 ? -21.193 5.339 -11.991 1.00 50.47 273 LEU A CA 1
ATOM 2243 C C . LEU A 1 273 ? -21.062 5.137 -13.518 1.00 50.47 273 LEU A C 1
ATOM 2245 O O . LEU A 1 273 ? -20.214 4.356 -13.949 1.00 50.47 273 LEU A O 1
ATOM 2249 N N . GLU A 1 274 ? -21.805 5.880 -14.347 1.00 49.25 274 GLU A N 1
ATOM 2250 C CA . GLU A 1 274 ? -21.694 5.819 -15.819 1.00 49.25 274 GLU A CA 1
ATOM 2251 C C . GLU A 1 274 ? -20.339 6.332 -16.328 1.00 49.25 274 GLU A C 1
ATOM 2253 O O . GLU A 1 274 ? -19.738 5.737 -17.224 1.00 49.25 274 GLU A O 1
ATOM 2258 N N . LYS A 1 275 ? -19.797 7.402 -15.730 1.00 50.81 275 LYS A N 1
ATOM 2259 C CA . LYS A 1 275 ? -18.478 7.940 -16.096 1.00 50.81 275 LYS A CA 1
ATOM 2260 C C . LYS A 1 275 ? -17.346 6.953 -15.819 1.00 50.81 275 LYS A C 1
ATOM 2262 O O . LYS A 1 275 ? -16.350 7.001 -16.531 1.00 50.81 275 LYS A O 1
ATOM 2267 N N . TYR A 1 276 ? -17.469 6.086 -14.814 1.00 43.66 276 TYR A N 1
ATOM 2268 C CA . TYR A 1 276 ? -16.469 5.049 -14.540 1.00 43.66 276 TYR A CA 1
ATOM 2269 C C . TYR A 1 276 ? -16.724 3.767 -15.334 1.00 43.66 276 TYR A C 1
ATOM 2271 O O . TYR A 1 276 ? -15.757 3.187 -15.812 1.00 43.66 276 TYR A O 1
ATOM 2279 N N . SER A 1 277 ? -17.983 3.391 -15.584 1.00 42.19 277 SER A N 1
ATOM 2280 C CA . SER A 1 277 ? -18.312 2.308 -16.524 1.00 42.19 277 SER A CA 1
ATOM 2281 C C . SER A 1 277 ? -17.782 2.569 -17.938 1.00 42.19 277 SER A C 1
ATOM 2283 O O . SER A 1 277 ? -17.453 1.618 -18.631 1.00 42.19 277 SER A O 1
ATOM 2285 N N . ASN A 1 278 ? -17.699 3.836 -18.361 1.00 39.50 278 ASN A N 1
ATOM 2286 C CA . ASN A 1 278 ? -17.228 4.229 -19.696 1.00 39.50 278 ASN A CA 1
ATOM 2287 C C . ASN A 1 278 ? -15.724 4.564 -19.764 1.00 39.50 278 ASN A C 1
ATOM 2289 O O . ASN A 1 278 ? -15.226 4.919 -20.831 1.00 39.50 278 ASN A O 1
ATOM 2293 N N . LYS A 1 279 ? -15.007 4.549 -18.632 1.00 38.00 279 LYS A N 1
ATOM 2294 C CA . LYS A 1 279 ? -13.576 4.916 -18.543 1.00 38.00 279 LYS A CA 1
ATOM 2295 C C . LYS A 1 279 ? -12.683 3.745 -18.113 1.00 38.00 279 LYS A C 1
ATOM 2297 O O . LYS A 1 279 ? -11.469 3.927 -17.996 1.00 38.00 279 LYS A O 1
ATOM 2302 N N . ILE A 1 280 ? -13.305 2.598 -17.854 1.00 35.75 280 ILE A N 1
ATOM 2303 C CA . ILE A 1 280 ? -12.702 1.267 -17.741 1.00 35.75 280 ILE A CA 1
ATOM 2304 C C . ILE A 1 280 ? -12.768 0.639 -19.131 1.00 35.75 280 ILE A C 1
ATOM 2306 O O . ILE A 1 280 ? -11.750 0.031 -19.517 1.00 35.75 280 ILE A O 1
#

Secondary structure (DSSP, 8-state):
-HHHHHTTS-------S----HHHHHHHHHHHHHHHHHHHHHHHHHHHHHHHHHHHHHHHHHHHHHHHHHHHHHHHHHHHHHHHHHHS-------HHHHHHHHHHHHHHHHHHHHHHHHHHHH--S-SHHHHHHHHHHHHHHHHHHTSS-PPPHHHHHHHHHHHHHHHHHHHHHHHH--HHHHHHHHHHHHHHHHHHHHHHHHHTTS---HHHHHHHHHHHHHHHHHHHHHHHHHTT-TTSTTHHHHHHHHHHHHHHTT-HHHHHHH--HHHHHHHHTT-

Sequence (280 aa):
MLQFISYIFEFPVNSPSSNIPWVAVGAIVAAIIAATIAFITMVVTKENSVSQFRQNWINELREDIAIFISSINLLDDLKEEEQQQQQQRYSDFKSADLKSEEKKHKNDLKYNIHEKYMNIDMKLSGKDIYDRILKELIKIIYEDFLNKNSNPSKEYMNLLNANLLILLKNEWIRVKNGEKWFSRSKTIVPSALIALGLINIVLLNPFDHSPLIIFSGIFLIIFLFGMVCHKIIIYTREENHTYTKDYIENIIKKLKDLNHNEIISKLSDKKTLEKYSNKI

pLDDT: mean 73.09, std 14.55, range [35.75, 95.5]

Foldseek 3Di:
DVVVVVVVPDDDDDDDDDDPPVVVVVVVVVVVVVVLVVVVVVVVVVLVVVLVVLVVLLVVLVVLVVLLVVLLVVLVVVVVVVVVVVVPPDDDDPDPVNVVVSVVSNVVSVVSNVVSLVVLLVSQPCPDLLSVVLNVLSVVQVVQVVVVPDHDPPVSVVLNVVSSVVVSVVSVLDSVVTDPVVVVCVVVSLVVVVVVLVVCCVVCVVDDDDCVNVVSVVVVVVSVVVVVVVVVVVVVSPPPDPPPPVVVVVSLVVVVVVVPVVVNVVSPPVCVVVVVVVVD

Nearest PDB structures (foldseek):
  5c22-assembly3_C  TM=4.052E-01  e=7.033E+00  Escherichia coli
  5c22-assembly4_D  TM=3.913E-01  e=8.281E+00  Escherichia coli
  5c21-assembly1_B  TM=2.890E-01  e=3.864E+00  Escherichia coli
  7nna-assembly1_A  TM=2.791E-01  e=5.656E+00  Klebsiella pneumoniae

Radius of gyration: 32.63 Å; Cα contacts (8 Å, |Δi|>4): 93; chains: 1; bounding box: 86×28×94 Å

Organism: NCBI:txid1219383

Mean predicted aligned error: 13.35 Å